Protein AF-A0A2D4NCX3-F1 (afdb_monomer)

Organism: NCBI:txid129469

Sequence (202 aa):
GVVKNLLPEDQTHRTQVIHQTLNPVWDETFILEFEDVKNAEFQLDMWDFDAVEPVRHKLGELSDLRGLKRIIKDARKNKGQDDFLGNVVVPLQDLHCREDRWYRMEPRTDTYPNRGHCHLQFFLVHKKRATSASKMQASYKVHRQLLQHIVSYEILQYQAGSTSWDGELSKHAGTILYLHATQKDISEFHQDLAHWLAYSKL

Nearest PDB structures (foldseek):
  6nyt-assembly1_A  TM=8.345E-01  e=2.144E-03  Rattus norvegicus
  6nyc-assembly1_A  TM=8.666E-01  e=1.714E-02  Rattus norvegicus

InterPro domains:
  IPR000008 C2 domain [PF00168] (9-53)
  IPR000008 C2 domain [PF00168] (73-104)
  IPR000008 C2 domain [PS50004] (1-85)
  IPR035892 C2 domain superfamily [G3DSA:2.60.40.150] (2-124)
  IPR035892 C2 domain superfamily [SSF49562] (9-112)
  IPR052095 UNC-13 domain-containing protein [PTHR45999] (4-202)

pLDDT: mean 75.41, std 17.42, range [27.94, 96.06]

Foldseek 3Di:
DDDDDDDDPVQDDDFDDDPDDPDDDGPDDDDGDDDDLQPDKDKDWDWAFPPPDPCVVVVVPDPDPVVVVVVVVVCVVPDGDTHTLFMDIGRSNVDDQKDWDKDFGQDPDPPDGHSDIDTDIDHDADPPPCDVVVVPDQLLVVLLVLVLVQVVVVVVVVVVDDDDDPLDGDPVSVVVSVSSCSRNVPDPVSVVVSSCVSVVVD

Radius of gyration: 27.29 Å; Cα contacts (8 Å, |Δi|>4): 168; chains: 1; bounding box: 62×32×78 Å

Secondary structure (DSSP, 8-state):
----SSS-GGG---PPPPPS-SS-----------S-TTT-EEEEEEEE------GGGTTTS---HHHHHHHHHHHHH--S--EEEEEEEEEGGG--SEEEEEEEPBPSSTT-S---EEEEEEE---TT---HHHHHS-HHHHHHHHHHHHHHHHHHHHTTT-SS--SPPPHHHHHHHHHHHHHTT--HHHHHHHHHHHHTT-

Mean predicted aligned error: 15.11 Å

Structure (mmCIF, N/CA/C/O backbone):
data_AF-A0A2D4NCX3-F1
#
_entry.id   AF-A0A2D4NCX3-F1
#
loop_
_atom_site.group_PDB
_atom_site.id
_atom_site.type_symbol
_atom_site.label_atom_id
_atom_site.label_alt_id
_atom_site.label_comp_id
_atom_site.label_asym_id
_atom_site.label_entity_id
_atom_site.label_seq_id
_atom_site.pdbx_PDB_ins_code
_atom_site.Cartn_x
_atom_site.Cartn_y
_atom_site.Cartn_z
_atom_site.occupancy
_atom_site.B_iso_or_equiv
_atom_site.auth_seq_id
_atom_site.auth_comp_id
_atom_site.auth_asym_id
_atom_site.auth_atom_id
_atom_site.pdbx_PDB_model_num
ATOM 1 N N . GLY A 1 1 ? 19.051 -4.003 -17.780 1.00 27.94 1 GLY A N 1
ATOM 2 C CA . GLY A 1 1 ? 20.383 -4.015 -17.158 1.00 27.94 1 GLY A CA 1
ATOM 3 C C . GLY A 1 1 ? 20.384 -2.970 -16.070 1.00 27.94 1 GLY A C 1
ATOM 4 O O . GLY A 1 1 ? 19.951 -1.858 -16.327 1.00 27.94 1 GLY A O 1
ATOM 5 N N . VAL A 1 2 ? 20.782 -3.331 -14.850 1.00 29.56 2 VAL A N 1
ATOM 6 C CA . VAL A 1 2 ? 20.591 -2.491 -13.656 1.00 29.56 2 VAL A CA 1
ATOM 7 C C . VAL A 1 2 ? 21.522 -1.278 -13.686 1.00 29.56 2 VAL A C 1
ATOM 9 O O . VAL A 1 2 ? 22.746 -1.422 -13.733 1.00 29.56 2 VAL A O 1
ATOM 12 N N . VAL A 1 3 ? 20.943 -0.077 -13.623 1.00 31.69 3 VAL A N 1
ATOM 13 C CA . VAL A 1 3 ? 21.686 1.136 -13.280 1.00 31.69 3 VAL A CA 1
ATOM 14 C C . VAL A 1 3 ? 21.960 1.087 -11.783 1.00 31.69 3 VAL A C 1
ATOM 16 O O . VAL A 1 3 ? 21.110 1.406 -10.960 1.00 31.69 3 VAL A O 1
ATOM 19 N N . LYS A 1 4 ? 23.182 0.668 -11.445 1.00 40.44 4 LYS A N 1
ATOM 20 C CA . LYS A 1 4 ? 23.809 0.947 -10.154 1.00 40.44 4 LYS A CA 1
ATOM 21 C C . LYS A 1 4 ? 23.886 2.459 -10.004 1.00 40.44 4 LYS A C 1
ATOM 23 O O . LYS A 1 4 ? 24.646 3.077 -10.741 1.00 40.44 4 LYS A O 1
ATOM 28 N N . ASN A 1 5 ? 23.061 3.026 -9.130 1.00 35.84 5 ASN A N 1
ATOM 29 C CA . ASN A 1 5 ? 23.361 4.174 -8.272 1.00 35.84 5 ASN A CA 1
ATOM 30 C C . ASN A 1 5 ? 22.084 4.550 -7.511 1.00 35.84 5 ASN A C 1
ATOM 32 O O . ASN A 1 5 ? 21.269 5.288 -8.053 1.00 35.84 5 ASN A O 1
ATOM 36 N N . LEU A 1 6 ? 21.932 4.008 -6.292 1.00 36.62 6 LEU A N 1
ATOM 37 C CA . LEU A 1 6 ? 21.491 4.708 -5.063 1.00 36.62 6 LEU A CA 1
ATOM 38 C C . LEU A 1 6 ? 21.036 3.767 -3.932 1.00 36.62 6 LEU A C 1
ATOM 40 O O . LEU A 1 6 ? 20.831 4.241 -2.822 1.00 36.62 6 LEU A O 1
ATOM 44 N N . LEU A 1 7 ? 20.967 2.450 -4.143 1.00 41.03 7 LEU A N 1
ATOM 45 C CA . LEU A 1 7 ? 20.627 1.496 -3.080 1.00 41.03 7 LEU A CA 1
ATOM 46 C C . LEU A 1 7 ? 21.699 0.394 -2.984 1.00 41.03 7 LEU A C 1
ATOM 48 O O . LEU A 1 7 ? 22.204 -0.043 -4.025 1.00 41.03 7 LEU A O 1
ATOM 52 N N . PRO A 1 8 ? 22.106 -0.036 -1.771 1.00 42.19 8 PRO A N 1
ATOM 53 C CA . PRO A 1 8 ? 22.984 -1.191 -1.593 1.00 42.19 8 PRO A CA 1
ATOM 54 C C . PRO A 1 8 ? 22.437 -2.407 -2.356 1.00 42.19 8 PRO A C 1
ATOM 56 O O . PRO A 1 8 ? 21.232 -2.647 -2.363 1.00 42.19 8 PRO A O 1
ATOM 59 N N . GLU A 1 9 ? 23.318 -3.193 -2.980 1.00 46.06 9 GLU A N 1
ATOM 60 C CA . GLU A 1 9 ? 22.965 -4.358 -3.820 1.00 46.06 9 GLU A CA 1
ATOM 61 C C . GLU A 1 9 ? 22.134 -5.418 -3.053 1.00 46.06 9 GLU A C 1
ATOM 63 O O . GLU A 1 9 ? 21.423 -6.203 -3.668 1.00 46.06 9 GLU A O 1
ATOM 68 N N . ASP A 1 10 ? 22.150 -5.367 -1.7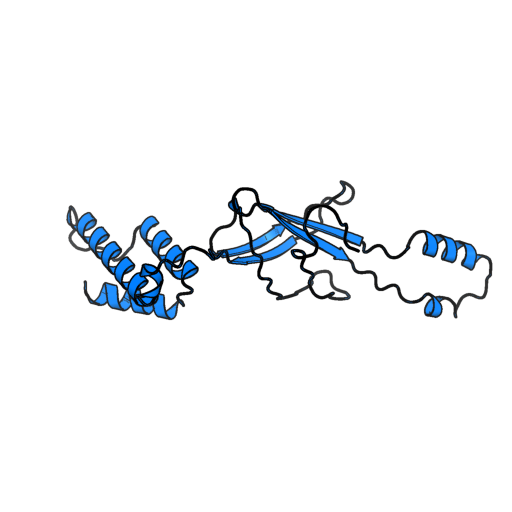15 1.00 52.75 10 ASP A N 1
ATOM 69 C CA . ASP A 1 10 ? 21.408 -6.227 -0.778 1.00 52.75 10 ASP A CA 1
ATOM 70 C C . ASP A 1 10 ? 19.919 -5.841 -0.588 1.00 52.75 10 ASP A C 1
ATOM 72 O O . ASP A 1 10 ? 19.177 -6.540 0.092 1.00 52.75 10 ASP A O 1
ATOM 76 N N . GLN A 1 11 ? 19.455 -4.725 -1.169 1.00 59.25 11 GLN A N 1
ATOM 77 C CA . GLN A 1 11 ? 18.063 -4.243 -1.040 1.00 59.25 11 GLN A CA 1
ATOM 78 C C . GLN A 1 11 ? 17.308 -4.159 -2.375 1.00 59.25 11 GLN A C 1
ATOM 80 O O . GLN A 1 11 ? 16.183 -3.664 -2.429 1.00 59.25 11 GLN A O 1
ATOM 85 N N . THR A 1 12 ? 17.915 -4.620 -3.471 1.00 73.94 12 THR A N 1
ATOM 86 C CA . THR A 1 12 ? 17.272 -4.608 -4.791 1.00 73.94 12 THR A CA 1
ATOM 87 C C . THR A 1 12 ? 16.662 -5.970 -5.091 1.00 73.94 12 THR A C 1
ATOM 89 O O . THR A 1 12 ? 17.360 -6.980 -5.119 1.00 73.94 12 THR A O 1
ATOM 92 N N . HIS A 1 13 ? 15.365 -5.990 -5.383 1.00 80.06 13 HIS A N 1
ATOM 93 C CA . HIS A 1 13 ? 14.648 -7.189 -5.806 1.00 80.06 13 HIS A CA 1
ATOM 94 C C . HIS A 1 13 ? 14.259 -7.086 -7.280 1.00 80.06 13 HIS A C 1
ATOM 96 O O . HIS A 1 13 ? 14.061 -5.992 -7.808 1.00 80.06 13 HIS A O 1
ATOM 102 N N . ARG A 1 14 ? 14.163 -8.233 -7.957 1.00 84.06 14 ARG A N 1
ATOM 103 C CA . ARG A 1 14 ? 13.771 -8.314 -9.365 1.00 84.06 14 ARG A CA 1
ATOM 104 C C . ARG A 1 14 ? 12.695 -9.377 -9.526 1.00 84.06 14 ARG A C 1
ATOM 106 O O . ARG A 1 14 ? 12.870 -10.489 -9.035 1.00 84.06 14 ARG A O 1
ATOM 113 N N . THR A 1 15 ? 11.628 -9.026 -10.232 1.00 89.12 15 THR A N 1
ATOM 114 C CA . THR A 1 15 ? 10.577 -9.964 -10.626 1.00 89.12 15 THR A CA 1
ATOM 115 C C . THR A 1 15 ? 11.032 -10.890 -11.750 1.00 89.12 15 THR A C 1
ATOM 117 O O . THR A 1 15 ? 12.062 -10.673 -12.403 1.00 89.12 15 THR A O 1
ATOM 120 N N . GLN A 1 16 ? 10.243 -11.926 -12.015 1.00 88.31 16 GLN A N 1
ATOM 121 C CA . GLN A 1 16 ? 10.412 -12.753 -13.200 1.00 88.31 16 GLN A CA 1
ATOM 122 C C . GLN A 1 16 ? 10.181 -11.948 -14.486 1.00 88.31 16 GLN A C 1
ATOM 124 O O . GLN A 1 16 ? 9.425 -10.973 -14.541 1.00 88.31 16 GLN A O 1
ATOM 129 N N . VAL A 1 17 ? 10.846 -12.378 -15.558 1.00 88.75 17 VAL A N 1
ATOM 130 C CA . VAL A 1 17 ? 10.626 -11.827 -16.897 1.00 88.75 17 VAL A CA 1
ATOM 131 C C . VAL A 1 17 ? 9.400 -12.504 -17.496 1.00 88.75 17 VAL A C 1
ATOM 133 O O . VAL A 1 17 ? 9.380 -13.721 -17.662 1.00 88.75 17 VAL A O 1
ATOM 136 N N . ILE A 1 18 ? 8.389 -11.709 -17.837 1.00 87.19 18 ILE A N 1
ATOM 137 C CA . ILE A 1 18 ? 7.205 -12.177 -18.556 1.00 87.19 18 ILE A CA 1
ATOM 138 C C . ILE A 1 18 ? 7.356 -11.756 -20.012 1.00 87.19 18 ILE A C 1
ATOM 140 O O . ILE A 1 18 ? 7.466 -10.573 -20.324 1.00 87.19 18 ILE A O 1
ATOM 144 N N . HIS A 1 19 ? 7.388 -12.738 -20.906 1.00 86.81 19 HIS A N 1
ATOM 145 C CA . HIS A 1 19 ? 7.628 -12.502 -22.323 1.00 86.81 19 HIS A CA 1
ATOM 146 C C . HIS A 1 19 ? 6.336 -12.160 -23.076 1.00 86.81 19 HIS A C 1
ATOM 148 O O . HIS A 1 19 ? 5.266 -12.681 -22.768 1.00 86.81 19 HIS A O 1
ATOM 154 N N . GLN A 1 20 ? 6.470 -11.340 -24.123 1.00 84.56 20 GLN A N 1
ATOM 155 C CA . GLN A 1 20 ? 5.451 -11.135 -25.163 1.00 84.56 20 GLN A CA 1
ATOM 156 C C . GLN A 1 20 ? 4.087 -10.621 -24.659 1.00 84.56 20 GLN A C 1
ATOM 158 O O . GLN A 1 20 ? 3.040 -11.030 -25.157 1.00 84.56 20 GLN A O 1
ATOM 163 N N . THR A 1 21 ? 4.075 -9.691 -23.701 1.00 88.12 21 THR A N 1
ATOM 164 C CA . THR A 1 21 ? 2.838 -9.040 -23.242 1.00 88.12 21 THR A CA 1
ATOM 165 C C . THR A 1 21 ? 3.062 -7.579 -22.865 1.00 88.12 21 THR A C 1
ATOM 167 O O . THR A 1 21 ? 4.108 -7.219 -22.338 1.00 88.12 21 THR A O 1
ATOM 170 N N . LEU A 1 22 ? 2.049 -6.743 -23.108 1.00 88.19 22 LEU A N 1
ATOM 171 C CA . LEU A 1 22 ? 1.980 -5.360 -22.616 1.00 88.19 22 LEU A CA 1
ATOM 172 C C . LEU A 1 22 ? 1.241 -5.248 -21.273 1.00 88.19 22 LEU A C 1
ATOM 174 O O . LEU A 1 22 ? 1.237 -4.183 -20.667 1.00 88.19 22 LEU A O 1
ATOM 178 N N . ASN A 1 23 ? 0.614 -6.337 -20.815 1.00 91.12 23 ASN A N 1
ATOM 179 C CA . ASN A 1 23 ? -0.107 -6.413 -19.543 1.00 91.12 23 ASN A CA 1
ATOM 180 C C . ASN A 1 23 ? 0.439 -7.593 -18.717 1.00 91.12 23 ASN A C 1
ATOM 182 O O . ASN A 1 23 ? -0.251 -8.604 -18.563 1.00 91.12 23 ASN A O 1
ATOM 186 N N . PRO A 1 24 ? 1.709 -7.535 -18.281 1.00 92.69 24 PRO A N 1
ATOM 187 C CA . PRO A 1 24 ? 2.295 -8.568 -17.434 1.00 92.69 24 PRO A CA 1
ATOM 188 C C . PRO A 1 24 ? 1.581 -8.655 -16.076 1.00 92.69 24 PRO A C 1
ATOM 190 O O . PRO A 1 24 ? 1.237 -7.637 -15.478 1.00 92.69 24 PRO A O 1
ATOM 193 N N . VAL A 1 25 ? 1.387 -9.883 -15.587 1.00 94.38 25 VAL A N 1
ATOM 194 C CA . VAL A 1 25 ? 0.859 -10.185 -14.247 1.00 94.38 25 VAL A CA 1
ATOM 195 C C . VAL A 1 25 ? 1.894 -11.041 -13.530 1.00 94.38 25 VAL A C 1
ATOM 197 O O . VAL A 1 25 ? 2.131 -12.177 -13.934 1.00 94.38 25 VAL A O 1
ATOM 200 N N . TRP A 1 26 ? 2.544 -10.472 -12.515 1.00 93.56 26 TRP A N 1
ATOM 201 C CA . TRP A 1 26 ? 3.616 -11.146 -11.776 1.00 93.56 26 TRP A CA 1
ATOM 202 C C . TRP A 1 26 ? 3.114 -11.920 -10.559 1.00 93.56 26 TRP A C 1
ATOM 204 O O . TRP A 1 26 ? 3.578 -13.030 -10.326 1.00 93.56 26 TRP A O 1
ATOM 214 N N . ASP A 1 27 ? 2.197 -11.335 -9.782 1.00 93.12 27 ASP A N 1
ATOM 215 C CA . ASP A 1 27 ? 1.717 -11.878 -8.501 1.00 93.12 27 ASP A CA 1
ATOM 216 C C . ASP A 1 27 ? 2.855 -12.302 -7.545 1.00 93.12 27 ASP A C 1
ATOM 218 O O . ASP A 1 27 ? 2.767 -13.284 -6.807 1.00 93.12 27 ASP A O 1
ATOM 222 N N . GLU A 1 28 ? 3.949 -11.533 -7.546 1.00 91.12 28 GLU A N 1
ATOM 223 C CA . GLU A 1 28 ? 5.122 -11.755 -6.698 1.00 91.12 28 GLU A CA 1
ATOM 224 C C . GLU A 1 28 ? 5.094 -10.852 -5.459 1.00 91.12 28 GLU A C 1
ATOM 226 O O . GLU A 1 28 ? 4.753 -9.672 -5.532 1.00 91.12 28 GLU A O 1
ATOM 231 N N . THR A 1 29 ? 5.487 -11.402 -4.307 1.00 88.69 29 THR A N 1
ATOM 232 C CA . THR A 1 29 ? 5.560 -10.667 -3.036 1.00 88.69 29 THR A CA 1
ATOM 233 C C . THR A 1 29 ? 7.002 -10.566 -2.556 1.00 88.69 29 THR A C 1
ATOM 235 O O . THR A 1 29 ? 7.692 -11.577 -2.421 1.00 88.69 29 THR A O 1
ATOM 238 N N . PHE A 1 30 ? 7.428 -9.347 -2.223 1.00 85.88 30 PHE A N 1
ATOM 239 C CA . PHE A 1 30 ? 8.738 -9.064 -1.640 1.00 85.88 30 PHE A CA 1
ATOM 240 C C . PHE A 1 30 ? 8.588 -8.497 -0.231 1.00 85.88 30 PHE A C 1
ATOM 242 O O . PHE A 1 30 ? 7.672 -7.724 0.047 1.00 85.88 30 PHE A O 1
ATOM 249 N N . ILE A 1 31 ? 9.510 -8.869 0.656 1.00 85.44 31 ILE A N 1
ATOM 250 C CA . ILE A 1 31 ? 9.592 -8.320 2.010 1.00 85.44 31 ILE A CA 1
ATOM 251 C C . ILE A 1 31 ? 10.776 -7.363 2.042 1.00 85.44 31 ILE A C 1
ATOM 253 O O . ILE A 1 31 ? 11.919 -7.787 1.898 1.00 85.44 31 ILE A O 1
ATOM 257 N N . LEU A 1 32 ? 10.480 -6.081 2.239 1.00 84.50 32 LEU A N 1
ATOM 258 C CA . LEU A 1 32 ? 11.466 -5.009 2.319 1.00 84.50 32 LEU A CA 1
ATOM 259 C C . LEU A 1 32 ? 11.525 -4.478 3.751 1.00 84.50 32 LEU A C 1
ATOM 261 O O . LEU A 1 32 ? 10.489 -4.249 4.381 1.00 84.50 32 LEU A O 1
ATOM 265 N N . GLU A 1 33 ? 12.733 -4.273 4.268 1.00 83.88 33 GLU A N 1
ATOM 266 C CA . GLU A 1 33 ? 12.943 -3.709 5.600 1.00 83.88 33 GLU A CA 1
ATOM 267 C C . GLU A 1 33 ? 13.458 -2.273 5.504 1.00 83.88 33 GLU A C 1
ATOM 269 O O . GLU A 1 33 ? 14.470 -2.004 4.863 1.00 83.88 33 GLU A O 1
ATOM 274 N N . PHE A 1 34 ? 12.775 -1.359 6.194 1.00 81.88 34 PHE A N 1
ATOM 275 C CA . PHE A 1 34 ? 13.133 0.056 6.239 1.00 81.88 34 PHE A CA 1
ATOM 276 C C . PHE A 1 34 ? 13.330 0.510 7.686 1.00 81.88 34 PHE A C 1
ATOM 278 O O . PHE A 1 34 ? 12.515 0.207 8.563 1.00 81.88 34 PHE A O 1
ATOM 285 N N . GLU A 1 35 ? 14.406 1.257 7.939 1.00 82.75 35 GLU A N 1
ATOM 286 C CA . GLU A 1 35 ? 14.676 1.840 9.259 1.00 82.75 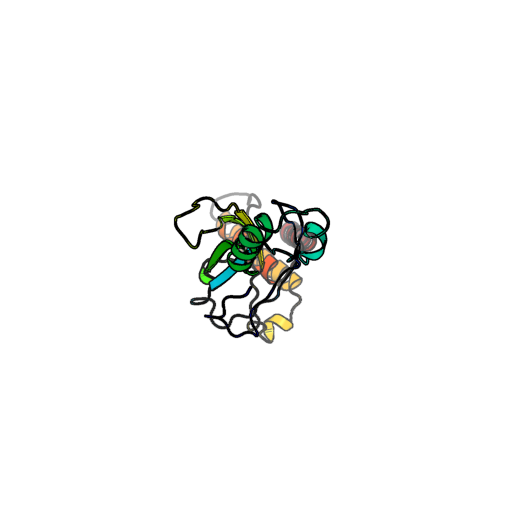35 GLU A CA 1
ATOM 287 C C . GLU A 1 35 ? 13.993 3.199 9.444 1.00 82.75 35 GLU A C 1
ATOM 289 O O . GLU A 1 35 ? 13.440 3.468 10.514 1.00 82.75 35 GLU A O 1
ATOM 294 N N . ASP A 1 36 ? 13.987 4.030 8.398 1.00 83.00 36 ASP A N 1
ATOM 295 C CA . ASP A 1 36 ? 13.446 5.388 8.422 1.00 83.00 36 ASP A CA 1
ATOM 296 C C . ASP A 1 36 ? 12.331 5.575 7.390 1.00 83.00 36 ASP A C 1
ATOM 298 O O . ASP A 1 36 ? 12.558 5.984 6.257 1.00 83.00 36 ASP A O 1
ATOM 302 N N . VAL A 1 37 ? 11.095 5.308 7.810 1.00 83.69 37 VAL A N 1
ATOM 303 C CA . VAL A 1 37 ? 9.894 5.453 6.969 1.00 83.69 37 VAL A CA 1
ATOM 304 C C . VAL A 1 37 ? 9.649 6.906 6.539 1.00 83.69 37 VAL A C 1
ATOM 306 O O . VAL A 1 37 ? 8.987 7.131 5.533 1.00 83.69 37 VAL A O 1
ATOM 309 N N . LYS A 1 38 ? 10.164 7.903 7.276 1.00 84.06 38 LYS A N 1
ATOM 310 C CA . LYS A 1 38 ? 9.888 9.315 6.968 1.00 84.06 38 LYS A CA 1
ATOM 311 C C . LYS A 1 38 ? 10.646 9.796 5.740 1.00 84.06 38 LYS A C 1
ATOM 313 O O . LYS A 1 38 ? 10.112 10.583 4.975 1.00 84.06 38 LYS A O 1
ATOM 318 N N . ASN A 1 39 ? 11.881 9.333 5.577 1.00 80.44 39 ASN A N 1
ATOM 319 C CA . ASN A 1 39 ? 12.766 9.783 4.505 1.00 80.44 39 ASN A CA 1
ATOM 320 C C . ASN A 1 39 ? 12.989 8.714 3.424 1.00 80.44 39 ASN A C 1
ATOM 322 O O . ASN A 1 39 ? 13.696 8.972 2.455 1.00 80.44 39 ASN A O 1
ATOM 326 N N . ALA A 1 40 ? 12.439 7.511 3.598 1.00 83.94 40 ALA A N 1
ATOM 327 C CA . ALA A 1 40 ? 12.586 6.428 2.637 1.00 83.94 40 ALA A CA 1
ATOM 328 C C . ALA A 1 40 ? 11.513 6.469 1.545 1.00 83.94 40 ALA A C 1
ATOM 330 O O . ALA A 1 40 ? 10.350 6.810 1.777 1.00 83.94 40 ALA A O 1
ATOM 331 N N . GLU A 1 41 ? 11.915 6.021 0.362 1.00 84.44 41 GLU A N 1
ATOM 332 C CA . GLU A 1 41 ? 11.073 5.894 -0.819 1.00 84.44 41 GLU A CA 1
ATOM 333 C C . GLU A 1 41 ? 11.165 4.461 -1.348 1.00 84.44 41 GLU A C 1
ATOM 335 O O . GLU A 1 41 ? 12.234 3.848 -1.365 1.00 84.44 41 GLU A O 1
ATOM 340 N N . PHE A 1 42 ? 10.031 3.919 -1.781 1.00 86.69 42 PHE A N 1
ATOM 341 C CA . PHE A 1 42 ? 9.988 2.715 -2.594 1.00 86.69 42 PHE A CA 1
ATOM 342 C C . PHE A 1 42 ? 10.125 3.111 -4.062 1.00 86.69 42 PHE A C 1
ATOM 344 O O . PHE A 1 42 ? 9.332 3.910 -4.559 1.00 86.69 42 PHE A O 1
ATOM 351 N N . GLN A 1 43 ? 11.094 2.522 -4.758 1.00 86.44 43 GLN A N 1
ATOM 352 C CA . GLN A 1 43 ? 11.300 2.734 -6.185 1.00 86.44 43 GLN A CA 1
ATOM 353 C C . GLN A 1 43 ? 11.147 1.416 -6.943 1.00 86.44 43 GLN A C 1
ATOM 355 O O . GLN A 1 43 ? 11.806 0.423 -6.632 1.00 86.44 43 GLN A O 1
ATOM 360 N N . LEU A 1 44 ? 10.304 1.433 -7.972 1.00 88.25 44 LEU A N 1
ATOM 361 C CA . LEU A 1 44 ? 10.158 0.364 -8.950 1.00 88.25 44 LEU A CA 1
ATOM 362 C C . LEU A 1 44 ? 10.585 0.887 -10.313 1.00 88.25 44 LEU A C 1
ATOM 364 O O . LEU A 1 44 ? 10.024 1.866 -10.794 1.00 88.25 44 LEU A O 1
ATOM 368 N N . ASP A 1 45 ? 11.524 0.193 -10.949 1.00 85.56 45 ASP A N 1
ATOM 369 C CA . ASP A 1 45 ? 11.941 0.462 -12.322 1.00 85.56 45 ASP A CA 1
ATOM 370 C C . ASP A 1 45 ? 11.479 -0.681 -13.234 1.00 85.56 45 ASP A C 1
ATOM 372 O O . ASP A 1 45 ? 11.771 -1.852 -12.979 1.00 85.56 45 ASP A O 1
ATOM 376 N N . MET A 1 46 ? 10.790 -0.341 -14.321 1.00 85.31 46 MET A N 1
ATOM 377 C CA . MET A 1 46 ? 10.295 -1.293 -15.309 1.00 85.31 46 MET A CA 1
ATOM 378 C C . MET A 1 46 ? 11.182 -1.291 -16.555 1.00 85.31 46 MET A C 1
ATOM 380 O O . MET A 1 46 ? 11.503 -0.239 -17.113 1.00 85.31 46 MET A O 1
ATOM 384 N N . TRP A 1 47 ? 11.554 -2.488 -17.002 1.00 84.75 47 TRP A N 1
ATOM 385 C CA . TRP A 1 47 ? 12.475 -2.706 -18.113 1.00 84.75 47 TRP A CA 1
ATOM 386 C C . TRP A 1 47 ? 11.901 -3.742 -19.077 1.00 84.75 47 TRP A C 1
ATOM 388 O O . TRP A 1 47 ? 11.421 -4.786 -18.632 1.00 84.75 47 TRP A O 1
ATOM 398 N N . ASP A 1 48 ? 11.989 -3.468 -20.375 1.00 82.38 48 ASP A N 1
ATOM 399 C CA . ASP A 1 48 ? 11.750 -4.447 -21.428 1.00 82.38 48 ASP A CA 1
ATOM 400 C C . ASP A 1 48 ? 13.025 -5.260 -21.645 1.00 82.38 48 ASP A C 1
ATOM 402 O O . ASP A 1 48 ? 14.089 -4.727 -21.978 1.00 82.38 48 ASP A O 1
ATOM 406 N N . PHE A 1 49 ? 12.937 -6.557 -21.369 1.00 81.00 49 PHE A N 1
ATOM 407 C CA . PHE A 1 49 ? 14.082 -7.444 -21.464 1.00 81.00 49 PHE A CA 1
ATOM 408 C C . PHE A 1 49 ? 14.197 -8.000 -22.882 1.00 81.00 49 PHE A C 1
ATOM 410 O O . PHE A 1 49 ? 13.560 -8.997 -23.232 1.00 81.00 49 PHE A O 1
ATOM 417 N N . ASP A 1 50 ? 15.093 -7.404 -23.663 1.00 72.50 50 ASP A N 1
ATOM 418 C CA . ASP A 1 50 ? 15.491 -7.933 -24.959 1.00 72.50 50 ASP A CA 1
ATOM 419 C C . ASP A 1 50 ? 16.375 -9.170 -24.770 1.00 72.50 50 ASP A C 1
ATOM 421 O O . ASP A 1 50 ? 17.594 -9.092 -24.574 1.00 72.50 50 ASP A O 1
ATOM 425 N N . ALA A 1 51 ? 15.769 -10.354 -24.870 1.00 59.59 51 ALA A N 1
ATOM 426 C CA . ALA A 1 51 ? 16.536 -11.572 -25.071 1.00 59.59 51 ALA A CA 1
ATOM 427 C C . ALA A 1 51 ? 17.287 -11.429 -26.401 1.00 59.59 51 ALA A C 1
ATOM 429 O O . ALA A 1 51 ? 16.693 -11.472 -27.477 1.00 59.59 51 ALA A O 1
ATOM 430 N N . VAL A 1 52 ? 18.603 -11.216 -26.333 1.00 56.44 52 VAL A N 1
ATOM 431 C CA . VAL A 1 52 ? 19.446 -11.144 -27.525 1.00 56.44 52 VAL A CA 1
ATOM 432 C C . VAL A 1 52 ? 19.427 -12.518 -28.192 1.00 56.44 52 VAL A C 1
ATOM 434 O O . VAL A 1 52 ? 20.215 -13.400 -27.853 1.00 56.44 52 VAL A O 1
ATOM 437 N N . GLU A 1 53 ? 18.515 -12.708 -29.141 1.00 48.59 53 GLU A N 1
ATOM 438 C CA . GLU A 1 53 ? 18.534 -13.835 -30.064 1.00 48.59 53 GLU A CA 1
ATOM 439 C C . GLU A 1 53 ? 19.923 -13.865 -30.723 1.00 48.59 53 GLU A C 1
ATOM 441 O O . GLU A 1 53 ? 20.332 -12.879 -31.357 1.00 48.59 53 GLU A O 1
ATOM 446 N N . PRO A 1 54 ? 20.711 -14.947 -30.569 1.00 47.59 54 PRO A N 1
ATOM 447 C CA . PRO A 1 54 ? 22.007 -15.023 -31.210 1.00 47.59 54 PRO A CA 1
ATOM 448 C C . PRO A 1 54 ? 21.790 -14.894 -32.717 1.00 47.59 54 PRO A C 1
ATOM 450 O O . PRO A 1 54 ? 21.084 -15.690 -33.330 1.00 47.59 54 PRO A O 1
ATOM 453 N N . VAL A 1 55 ? 22.455 -13.899 -33.312 1.00 48.97 55 VAL A N 1
ATOM 454 C CA . VAL A 1 55 ? 22.436 -13.453 -34.726 1.00 48.97 55 VAL A CA 1
ATOM 455 C C . VAL A 1 55 ? 22.589 -14.585 -35.772 1.00 48.97 55 VAL A C 1
ATOM 457 O O . VAL A 1 55 ? 22.489 -14.361 -36.975 1.00 48.97 55 VAL A O 1
ATOM 460 N N . ARG A 1 56 ? 22.783 -15.831 -35.336 1.00 46.06 56 ARG A N 1
ATOM 461 C CA . ARG A 1 56 ? 22.870 -17.044 -36.149 1.00 46.06 56 ARG A CA 1
ATOM 462 C C . ARG A 1 56 ? 21.589 -17.339 -36.937 1.00 46.06 56 ARG A C 1
ATOM 464 O O . ARG A 1 56 ? 21.714 -17.783 -38.072 1.00 46.06 56 ARG A O 1
ATOM 471 N N . HIS A 1 57 ? 20.396 -17.024 -36.421 1.00 48.50 57 HIS A N 1
ATOM 472 C CA . HIS A 1 57 ? 19.144 -17.287 -37.155 1.00 48.50 57 HIS A CA 1
ATOM 473 C C . HIS A 1 57 ? 18.875 -16.322 -38.323 1.00 48.50 57 HIS A C 1
ATOM 475 O O . HIS A 1 57 ? 18.189 -16.700 -39.264 1.00 48.50 57 HIS A O 1
ATOM 481 N N . LYS A 1 58 ? 19.467 -15.116 -38.332 1.00 47.41 58 LYS A N 1
ATOM 482 C CA . LYS A 1 58 ? 19.341 -14.156 -39.453 1.00 47.41 58 LYS A CA 1
ATOM 483 C C . LYS A 1 58 ? 20.457 -14.257 -40.499 1.00 47.41 58 LYS A C 1
ATOM 485 O O . LYS A 1 58 ? 20.360 -13.636 -41.553 1.00 47.41 58 LYS A O 1
ATOM 490 N N . LEU A 1 59 ? 21.524 -15.012 -40.225 1.00 48.44 59 LEU A N 1
ATOM 491 C CA . LEU A 1 59 ? 22.673 -15.128 -41.131 1.00 48.44 59 LEU A CA 1
ATOM 492 C C . LEU A 1 59 ? 22.483 -16.187 -42.232 1.00 48.44 59 LEU A C 1
ATOM 494 O O . LEU A 1 59 ? 23.253 -16.201 -43.187 1.00 48.44 59 LEU A O 1
ATOM 498 N N . GLY A 1 60 ? 21.474 -17.057 -42.111 1.00 49.31 60 GLY A N 1
ATOM 499 C CA . GLY A 1 60 ? 21.176 -18.103 -43.097 1.00 49.31 60 GLY A CA 1
ATOM 500 C C . GLY A 1 60 ? 20.497 -17.609 -44.380 1.00 49.31 60 GLY A C 1
ATOM 501 O O . GLY A 1 60 ? 20.491 -18.335 -45.367 1.00 49.31 60 GLY A O 1
ATOM 502 N N . GLU A 1 61 ? 19.958 -16.384 -44.394 1.00 53.94 61 GLU A N 1
ATOM 503 C CA . GLU A 1 61 ? 19.084 -15.896 -45.478 1.00 53.94 61 GLU A CA 1
ATOM 504 C C . GLU A 1 61 ? 19.688 -14.786 -46.356 1.00 53.94 61 GLU A C 1
ATOM 506 O O . GLU A 1 61 ? 19.029 -14.299 -47.272 1.00 53.94 61 GLU A O 1
ATOM 511 N N . LEU A 1 62 ? 20.933 -14.357 -46.122 1.00 49.25 62 LEU A N 1
ATOM 512 C CA . LEU A 1 62 ? 21.484 -13.179 -46.804 1.00 49.25 62 LEU A CA 1
ATOM 513 C C . LEU A 1 62 ? 22.775 -13.497 -47.560 1.00 49.25 62 LEU A C 1
ATOM 515 O O . LEU A 1 62 ? 23.861 -13.583 -46.995 1.00 49.25 62 LEU A O 1
ATOM 519 N N . SER A 1 63 ? 22.639 -13.608 -48.879 1.00 49.66 63 SER A N 1
ATOM 520 C CA . SER A 1 63 ? 23.703 -13.862 -49.856 1.00 49.66 63 SER A CA 1
ATOM 521 C C . SER A 1 63 ? 24.428 -12.592 -50.350 1.00 49.66 63 SER A C 1
ATOM 523 O O . SER A 1 63 ? 25.304 -12.696 -51.207 1.00 49.66 63 SER A O 1
ATOM 525 N N . ASP A 1 64 ? 24.132 -11.397 -49.810 1.00 52.31 64 ASP A N 1
ATOM 526 C CA . ASP A 1 64 ? 24.779 -10.133 -50.214 1.00 52.31 64 ASP A CA 1
ATOM 527 C C . ASP A 1 64 ? 25.644 -9.512 -49.097 1.00 52.31 64 ASP A C 1
ATOM 529 O O . ASP A 1 64 ? 25.173 -9.069 -48.043 1.00 52.31 64 ASP A O 1
ATOM 533 N N . LEU A 1 65 ? 26.944 -9.402 -49.379 1.00 53.31 65 LEU A N 1
ATOM 534 C CA . LEU A 1 65 ? 27.975 -8.855 -48.495 1.00 53.31 65 LEU A CA 1
ATOM 535 C C . LEU A 1 65 ? 27.799 -7.352 -48.198 1.00 53.31 65 LEU A C 1
ATOM 537 O O . LEU A 1 65 ? 28.402 -6.828 -47.255 1.00 53.31 65 LEU A O 1
ATOM 541 N N . ARG A 1 66 ? 26.950 -6.641 -48.956 1.00 53.22 66 ARG A N 1
ATOM 542 C CA . ARG A 1 66 ? 26.621 -5.225 -48.703 1.00 53.22 66 ARG A CA 1
ATOM 543 C C . ARG A 1 66 ? 25.575 -5.029 -47.600 1.00 53.22 66 ARG A C 1
ATOM 545 O O . ARG A 1 66 ? 25.636 -4.021 -46.895 1.00 53.22 66 ARG A O 1
ATOM 552 N N . GLY A 1 67 ? 24.684 -6.001 -47.385 1.00 50.69 67 GLY A N 1
ATOM 553 C CA . GLY A 1 67 ? 23.697 -5.979 -46.294 1.00 50.69 67 GLY A CA 1
ATOM 554 C C . GLY A 1 67 ? 24.330 -6.199 -44.917 1.00 50.69 67 GLY A C 1
ATOM 555 O O . GLY A 1 67 ? 23.927 -5.578 -43.931 1.00 50.69 67 GLY A 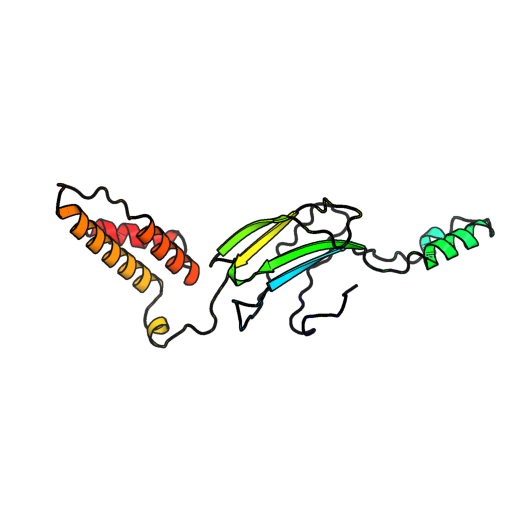O 1
ATOM 556 N N . LEU A 1 68 ? 25.406 -6.993 -44.864 1.00 51.31 68 LEU A N 1
ATOM 557 C CA . LEU A 1 68 ? 26.131 -7.317 -43.632 1.00 51.31 68 LEU A CA 1
ATOM 558 C C . LEU A 1 68 ? 26.736 -6.083 -42.953 1.00 51.31 68 LEU A C 1
ATOM 560 O O . LEU A 1 68 ? 26.699 -5.993 -41.733 1.00 51.31 68 LEU A O 1
ATOM 564 N N . LYS A 1 69 ? 27.231 -5.081 -43.697 1.00 48.00 69 LYS A N 1
ATOM 565 C CA . LYS A 1 69 ? 27.748 -3.839 -43.084 1.00 48.00 69 LYS A CA 1
ATOM 566 C C . LYS A 1 69 ? 26.655 -3.019 -42.397 1.00 48.00 69 LYS A C 1
ATOM 568 O O . LYS A 1 69 ? 26.944 -2.378 -41.389 1.00 48.00 69 LYS A O 1
ATOM 573 N N . ARG A 1 70 ? 25.419 -3.045 -42.910 1.00 52.22 70 ARG A N 1
ATOM 574 C CA . ARG A 1 70 ? 24.279 -2.354 -42.290 1.00 52.22 70 ARG A CA 1
ATOM 575 C C . ARG A 1 70 ? 23.795 -3.114 -41.058 1.00 52.22 70 ARG A C 1
ATOM 577 O O . ARG A 1 70 ? 23.680 -2.511 -40.005 1.00 52.22 70 ARG A O 1
ATOM 584 N N . ILE A 1 71 ? 23.693 -4.440 -41.146 1.00 52.84 71 ILE A N 1
ATOM 585 C CA . ILE A 1 71 ? 23.308 -5.313 -40.024 1.00 52.84 71 ILE A CA 1
ATOM 586 C C . ILE A 1 71 ? 24.358 -5.300 -38.908 1.00 52.84 71 ILE A C 1
ATOM 588 O O . ILE A 1 71 ? 23.999 -5.249 -37.743 1.00 52.84 71 ILE A O 1
ATOM 592 N N . ILE A 1 72 ? 25.656 -5.271 -39.225 1.00 49.38 72 ILE A N 1
ATOM 593 C CA . ILE A 1 72 ? 26.731 -5.142 -38.226 1.00 49.38 72 ILE A CA 1
ATOM 594 C C . ILE A 1 72 ? 26.733 -3.741 -37.599 1.00 49.38 72 ILE A C 1
ATOM 596 O O . ILE A 1 72 ? 27.081 -3.596 -36.429 1.00 49.38 72 ILE A O 1
ATOM 600 N N . LYS A 1 73 ? 26.342 -2.700 -38.344 1.00 48.62 73 LYS A N 1
ATOM 601 C CA . LYS A 1 73 ? 26.193 -1.340 -37.808 1.00 48.62 73 LYS A CA 1
ATOM 602 C C . LYS A 1 73 ? 24.958 -1.225 -36.907 1.00 48.62 73 LYS A C 1
ATOM 604 O O . LYS A 1 73 ? 25.075 -0.638 -35.837 1.00 48.62 73 LYS A O 1
ATOM 609 N N . ASP A 1 74 ? 23.847 -1.856 -37.277 1.00 45.75 74 ASP A N 1
ATOM 610 C CA . ASP A 1 74 ? 22.620 -1.920 -36.475 1.00 45.75 74 ASP A CA 1
ATOM 611 C C . ASP A 1 74 ? 22.809 -2.815 -35.233 1.00 45.75 74 ASP A C 1
ATOM 613 O O . ASP A 1 74 ? 22.452 -2.418 -34.129 1.00 45.75 74 ASP A O 1
ATOM 617 N N . ALA A 1 75 ? 23.519 -3.942 -35.352 1.00 42.44 75 ALA A N 1
ATOM 618 C CA . ALA A 1 75 ? 23.903 -4.809 -34.230 1.00 42.44 75 ALA A CA 1
ATOM 619 C C . ALA A 1 75 ? 24.952 -4.175 -33.294 1.00 42.44 75 ALA A C 1
ATOM 621 O O . ALA A 1 75 ? 25.067 -4.560 -32.134 1.00 42.44 75 ALA A O 1
ATOM 622 N N . ARG A 1 76 ? 25.737 -3.199 -33.777 1.00 44.62 76 ARG A N 1
ATOM 623 C CA . ARG A 1 76 ? 26.640 -2.393 -32.934 1.00 44.62 76 ARG A CA 1
ATOM 624 C C . ARG A 1 76 ? 25.928 -1.220 -32.260 1.00 44.62 76 ARG A C 1
ATOM 626 O O . ARG A 1 76 ? 26.426 -0.768 -31.233 1.00 44.62 76 ARG A O 1
ATOM 633 N N . LYS A 1 77 ? 24.807 -0.742 -32.817 1.00 47.56 77 LYS A N 1
ATOM 634 C CA . LYS A 1 77 ? 23.965 0.305 -32.217 1.00 47.56 77 LYS A C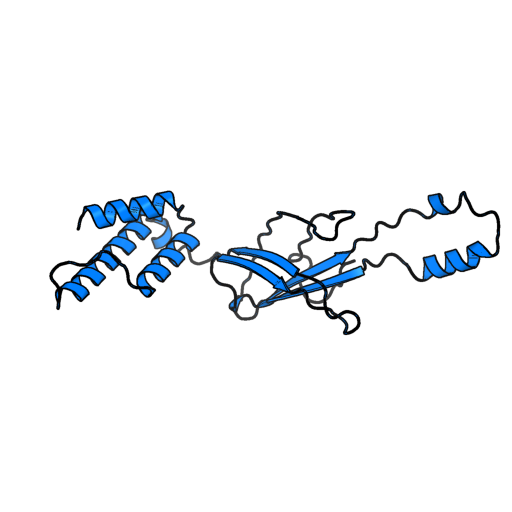A 1
ATOM 635 C C . LYS A 1 77 ? 22.994 -0.272 -31.173 1.00 47.56 77 LYS A C 1
ATOM 637 O O . LYS A 1 77 ? 22.743 0.393 -30.180 1.00 47.56 77 LYS A O 1
ATOM 642 N N . ASN A 1 78 ? 22.573 -1.528 -31.348 1.00 46.34 78 ASN A N 1
ATOM 643 C CA . ASN A 1 78 ? 21.682 -2.272 -30.450 1.00 46.34 78 ASN A CA 1
ATOM 644 C C . ASN A 1 78 ? 22.452 -3.312 -29.619 1.00 46.34 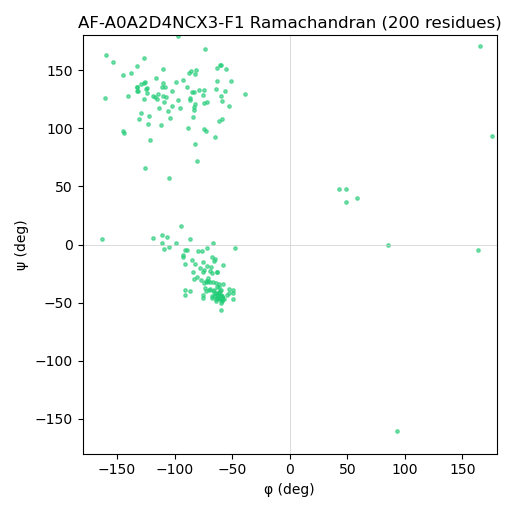78 ASN A C 1
ATOM 646 O O . ASN A 1 78 ? 22.190 -4.513 -29.693 1.00 46.34 78 ASN A O 1
ATOM 650 N N . LYS A 1 79 ? 23.457 -2.881 -28.850 1.00 43.69 79 LYS A N 1
ATOM 651 C CA . LYS A 1 79 ? 24.086 -3.767 -27.861 1.00 43.69 79 LYS A CA 1
ATOM 652 C C . LYS A 1 79 ? 23.248 -3.799 -26.579 1.00 43.69 79 LYS A C 1
ATOM 654 O O . LYS A 1 79 ? 23.548 -3.052 -25.659 1.00 43.69 79 LYS A O 1
ATOM 659 N N . GLY A 1 80 ? 22.257 -4.693 -26.546 1.00 51.09 80 GLY A N 1
ATOM 660 C CA . GLY A 1 80 ? 21.766 -5.393 -25.346 1.00 51.09 80 GLY A CA 1
ATOM 661 C C . GLY A 1 80 ? 21.603 -4.564 -24.072 1.00 51.09 80 GLY A C 1
ATOM 662 O O . GLY A 1 80 ? 22.091 -4.971 -23.018 1.00 51.09 80 GLY A O 1
ATOM 663 N N . GLN A 1 81 ? 20.972 -3.401 -24.173 1.00 57.50 81 GLN A N 1
ATOM 664 C CA . GLN A 1 81 ? 20.609 -2.604 -23.015 1.00 57.50 81 GLN A CA 1
ATOM 665 C C . GLN A 1 81 ? 19.089 -2.642 -22.938 1.00 57.50 81 GLN A C 1
ATOM 667 O O . GLN A 1 81 ? 18.458 -1.989 -23.753 1.00 57.50 81 GLN A O 1
ATOM 672 N N . ASP A 1 82 ? 18.544 -3.457 -22.023 1.00 69.25 82 ASP A N 1
ATOM 673 C CA . ASP A 1 82 ? 17.101 -3.538 -21.747 1.00 69.25 82 ASP A CA 1
ATOM 674 C C . ASP A 1 82 ? 16.472 -2.140 -21.814 1.00 69.25 82 ASP A C 1
ATOM 676 O O . ASP A 1 82 ? 16.992 -1.199 -21.194 1.00 69.25 82 ASP A O 1
ATOM 680 N N . ASP A 1 83 ? 15.382 -2.006 -22.564 1.00 78.62 83 ASP A N 1
ATOM 681 C CA . ASP A 1 83 ? 14.750 -0.714 -22.794 1.00 78.62 83 ASP A CA 1
ATOM 682 C C . ASP A 1 83 ? 13.985 -0.283 -21.538 1.00 78.62 83 ASP A C 1
ATOM 684 O O . ASP A 1 83 ? 13.179 -1.020 -20.974 1.00 78.62 83 ASP A O 1
ATOM 688 N N . PHE A 1 84 ? 14.234 0.936 -21.060 1.00 81.06 84 PHE A N 1
ATOM 689 C CA . PHE A 1 84 ? 13.539 1.457 -19.884 1.00 81.06 84 PHE A CA 1
ATOM 690 C C . PHE A 1 84 ? 12.097 1.852 -20.232 1.00 81.06 84 PHE A C 1
ATOM 692 O O . PHE A 1 84 ? 11.856 2.724 -21.080 1.00 81.06 84 PHE A O 1
ATOM 699 N N . LEU A 1 85 ? 11.135 1.245 -19.538 1.00 83.06 85 LEU A N 1
ATOM 700 C CA . LEU A 1 85 ? 9.710 1.463 -19.773 1.00 83.06 85 LEU A CA 1
ATOM 701 C C . LEU A 1 85 ? 9.149 2.588 -18.905 1.00 83.06 85 LEU A C 1
ATOM 703 O O . LEU A 1 85 ? 8.381 3.401 -19.414 1.00 83.06 85 LEU A O 1
ATOM 707 N N . GLY A 1 86 ? 9.572 2.689 -17.647 1.00 84.69 86 GLY A N 1
ATOM 708 C CA . GLY A 1 86 ? 9.110 3.710 -16.708 1.00 84.69 86 GLY A CA 1
ATOM 709 C C . GLY A 1 86 ? 9.474 3.367 -15.268 1.00 84.69 86 GLY A C 1
ATOM 710 O O . GLY A 1 86 ? 9.927 2.256 -14.993 1.00 84.69 86 GLY A O 1
ATOM 711 N N . ASN A 1 87 ? 9.276 4.310 -14.350 1.00 87.00 87 ASN A N 1
ATOM 712 C CA . ASN A 1 87 ? 9.434 4.077 -12.917 1.00 87.00 87 ASN A CA 1
ATOM 713 C C . ASN A 1 87 ? 8.196 4.488 -12.122 1.00 87.00 87 ASN A C 1
ATOM 715 O O . ASN A 1 87 ? 7.367 5.278 -12.568 1.00 87.00 87 ASN A O 1
ATOM 719 N N . VAL A 1 88 ? 8.098 3.954 -10.914 1.00 87.81 88 VAL A N 1
ATOM 720 C CA . VAL A 1 88 ? 7.158 4.386 -9.884 1.00 87.81 88 VAL A CA 1
ATOM 721 C C . VAL A 1 88 ? 7.973 4.674 -8.632 1.00 87.81 88 VAL A C 1
ATOM 723 O O . VAL A 1 88 ? 8.720 3.810 -8.177 1.00 87.81 88 VAL A O 1
ATOM 726 N N . VAL A 1 89 ? 7.831 5.879 -8.083 1.00 87.06 89 VAL A N 1
ATOM 727 C CA . VAL A 1 89 ? 8.442 6.275 -6.809 1.00 87.06 89 VAL A CA 1
ATOM 728 C C . VAL A 1 89 ? 7.326 6.582 -5.825 1.00 87.06 89 VAL A C 1
ATOM 730 O O . VAL A 1 89 ? 6.415 7.350 -6.131 1.00 87.06 89 VAL A O 1
ATOM 733 N N . VAL A 1 90 ? 7.373 5.953 -4.656 1.00 87.19 90 VAL A N 1
ATOM 734 C CA . VAL A 1 90 ? 6.369 6.114 -3.605 1.00 87.19 90 VAL A CA 1
ATOM 735 C C . VAL A 1 90 ? 7.070 6.437 -2.289 1.00 87.19 90 VAL A C 1
ATOM 737 O O . VAL A 1 90 ? 7.747 5.562 -1.742 1.00 87.19 90 VAL A O 1
ATOM 740 N N . PRO A 1 91 ? 6.903 7.651 -1.738 1.00 88.12 91 PRO A N 1
ATOM 741 C CA . PRO A 1 91 ? 7.372 7.963 -0.394 1.00 88.12 91 PRO A CA 1
ATOM 742 C C . PRO A 1 91 ? 6.696 7.048 0.627 1.00 88.12 91 PRO A C 1
ATOM 744 O O . PRO A 1 91 ? 5.468 6.945 0.667 1.00 88.12 91 PRO A O 1
ATOM 747 N N . LEU A 1 92 ? 7.478 6.376 1.477 1.00 85.12 92 LEU A N 1
ATOM 748 C CA . LEU A 1 92 ? 6.909 5.423 2.437 1.00 85.12 92 LEU A CA 1
ATOM 749 C C . LEU A 1 92 ? 6.051 6.108 3.504 1.00 85.12 92 LEU A C 1
ATOM 751 O O . LEU A 1 92 ? 5.146 5.485 4.054 1.00 85.12 92 LEU A O 1
ATOM 755 N N . GLN A 1 93 ? 6.304 7.388 3.778 1.00 87.50 93 GLN A N 1
ATOM 756 C CA . GLN A 1 93 ? 5.476 8.217 4.655 1.00 87.50 93 GLN A CA 1
ATOM 757 C C . GLN A 1 93 ? 4.043 8.426 4.141 1.00 87.50 93 GLN A C 1
ATOM 759 O O . GLN A 1 93 ? 3.151 8.681 4.948 1.00 87.50 93 GLN A O 1
ATOM 764 N N . ASP A 1 94 ? 3.822 8.296 2.829 1.00 87.31 94 ASP A N 1
ATOM 765 C CA . ASP A 1 94 ? 2.515 8.494 2.194 1.00 87.31 94 ASP A CA 1
ATOM 766 C C . ASP A 1 94 ? 1.713 7.179 2.122 1.00 87.31 94 ASP A C 1
ATOM 768 O O . ASP A 1 94 ? 0.557 7.161 1.686 1.00 87.31 94 ASP A O 1
ATOM 772 N N . LEU A 1 95 ? 2.325 6.060 2.528 1.00 85.50 95 LEU A N 1
ATOM 773 C CA . LEU A 1 95 ? 1.691 4.749 2.587 1.00 85.50 95 LEU A CA 1
ATOM 774 C C . LEU A 1 95 ? 1.029 4.516 3.949 1.00 85.50 95 LEU A C 1
ATOM 776 O O . LEU A 1 95 ? 1.620 4.736 5.008 1.00 85.50 95 LEU A O 1
ATOM 780 N N . HIS A 1 96 ? -0.192 3.982 3.920 1.00 80.38 96 HIS A N 1
ATOM 781 C CA . HIS A 1 96 ? -0.900 3.508 5.109 1.00 80.38 96 HIS A CA 1
ATOM 782 C C . HIS A 1 96 ? -0.733 1.989 5.284 1.00 80.38 96 HIS A C 1
ATOM 784 O O . HIS A 1 96 ? -0.066 1.322 4.496 1.00 80.38 96 HIS A O 1
ATOM 790 N N . CYS A 1 97 ? -1.330 1.420 6.341 1.00 73.44 97 CYS A N 1
ATOM 791 C CA . CYS A 1 97 ? -1.147 0.013 6.727 1.00 73.44 97 CYS A CA 1
ATOM 792 C C . CYS A 1 97 ? -1.331 -0.988 5.576 1.00 73.44 97 CYS A C 1
ATOM 794 O O . CYS A 1 97 ? -0.555 -1.936 5.469 1.00 73.44 97 CYS A O 1
ATOM 796 N N . ARG A 1 98 ? -2.344 -0.785 4.730 1.00 83.69 98 ARG A N 1
ATOM 797 C CA . ARG A 1 98 ? -2.589 -1.583 3.529 1.00 83.69 98 ARG A CA 1
ATOM 798 C C . ARG A 1 98 ? -3.036 -0.656 2.408 1.00 83.69 98 ARG A C 1
ATOM 800 O O . ARG A 1 98 ? -3.974 0.111 2.602 1.00 83.69 98 ARG A O 1
ATOM 807 N N . GLU A 1 99 ? -2.378 -0.750 1.264 1.00 87.56 99 GLU A N 1
ATOM 808 C CA . GLU A 1 99 ? -2.708 -0.004 0.048 1.00 87.56 99 GLU A CA 1
ATOM 809 C C . GLU A 1 99 ? -2.796 -0.996 -1.110 1.00 87.56 99 GLU A C 1
ATOM 811 O O . GLU A 1 99 ? -1.979 -1.912 -1.200 1.00 87.56 99 GLU A O 1
ATOM 816 N N . ASP A 1 100 ? -3.792 -0.828 -1.970 1.00 91.88 100 ASP A N 1
ATOM 817 C CA . ASP A 1 100 ? -4.033 -1.683 -3.131 1.00 91.88 100 ASP A CA 1
ATOM 818 C C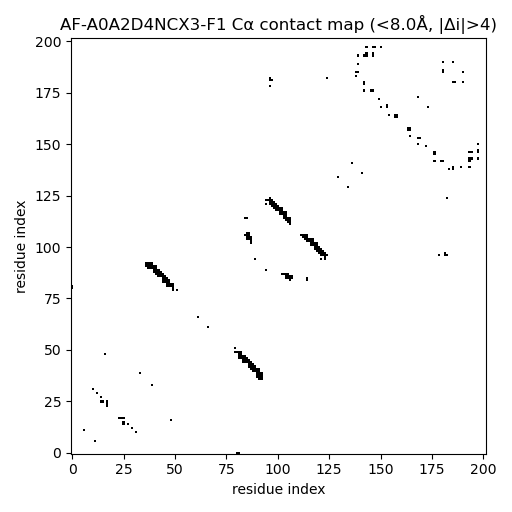 . ASP A 1 100 ? -4.582 -0.809 -4.262 1.00 91.88 100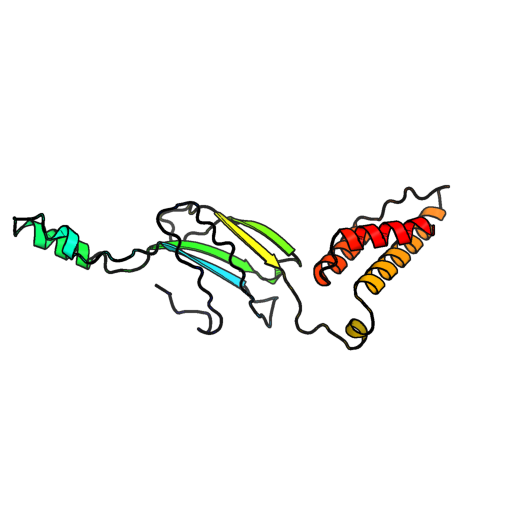 ASP A C 1
ATOM 820 O O . ASP A 1 100 ? -5.741 -0.384 -4.225 1.00 91.88 100 ASP A O 1
ATOM 824 N N . ARG A 1 101 ? -3.701 -0.383 -5.177 1.00 93.62 101 ARG A N 1
ATOM 825 C CA . ARG A 1 101 ? -4.046 0.621 -6.193 1.00 93.62 101 ARG A CA 1
ATOM 826 C C . ARG A 1 101 ? -3.122 0.602 -7.406 1.00 93.62 101 ARG A C 1
ATOM 828 O O . ARG A 1 101 ? -2.001 0.097 -7.383 1.00 93.62 101 ARG A O 1
ATOM 835 N N . TRP A 1 102 ? -3.600 1.234 -8.475 1.00 95.19 102 TRP A N 1
ATOM 836 C CA . TRP A 1 102 ? -2.827 1.506 -9.682 1.00 95.19 102 TRP A CA 1
ATOM 837 C C . TRP A 1 102 ? -1.973 2.766 -9.526 1.00 95.19 102 TRP A C 1
ATOM 839 O O . TRP A 1 102 ? -2.477 3.830 -9.167 1.00 95.19 102 TRP A O 1
ATOM 849 N N . TYR A 1 103 ? -0.694 2.656 -9.868 1.00 91.38 103 TYR A N 1
ATOM 850 C CA . TYR A 1 103 ? 0.270 3.748 -9.901 1.00 91.38 103 TYR A CA 1
ATOM 851 C C . TYR A 1 103 ? 0.610 4.094 -11.347 1.00 91.38 103 TYR A C 1
ATOM 853 O O . TYR A 1 103 ? 0.834 3.209 -12.175 1.00 91.38 103 TYR A O 1
ATOM 861 N N . ARG A 1 104 ? 0.650 5.388 -11.672 1.00 92.06 104 ARG A N 1
ATOM 862 C CA . ARG A 1 104 ? 1.080 5.848 -12.995 1.00 92.06 104 ARG A CA 1
ATOM 863 C C . ARG A 1 104 ? 2.594 5.720 -13.106 1.00 92.06 104 ARG A C 1
ATOM 865 O O . ARG A 1 104 ? 3.303 6.169 -12.213 1.00 92.06 104 ARG A O 1
ATOM 872 N N . MET A 1 105 ? 3.073 5.156 -14.209 1.00 87.56 105 MET A N 1
ATOM 873 C CA . MET A 1 105 ? 4.505 5.107 -14.483 1.00 87.56 105 MET A CA 1
ATOM 874 C C . MET A 1 105 ? 5.000 6.452 -15.007 1.00 87.56 105 MET A C 1
ATOM 876 O O . MET A 1 105 ? 4.405 7.039 -15.917 1.00 87.56 105 MET A O 1
ATOM 880 N N . GLU A 1 106 ? 6.103 6.925 -14.444 1.00 82.94 106 GLU A N 1
ATOM 881 C CA . GLU A 1 106 ? 6.783 8.138 -14.866 1.00 82.94 106 GLU A CA 1
ATOM 882 C C . GLU A 1 106 ? 7.878 7.815 -15.891 1.00 82.94 106 GLU A C 1
ATOM 884 O O . GLU A 1 106 ? 8.539 6.773 -15.819 1.00 82.94 106 GLU A O 1
ATOM 889 N N . PRO A 1 107 ? 8.055 8.664 -16.913 1.00 77.12 107 PRO A N 1
ATOM 890 C CA . PRO A 1 107 ? 9.159 8.523 -17.840 1.00 77.12 107 PRO A CA 1
ATOM 891 C C . PRO A 1 107 ? 10.439 9.120 -17.243 1.00 77.12 107 PRO A C 1
ATOM 893 O O . PRO A 1 107 ? 10.413 10.129 -16.546 1.00 77.12 107 PRO A O 1
ATOM 896 N N . ARG A 1 108 ? 11.595 8.569 -17.620 1.00 65.75 108 ARG A N 1
ATOM 897 C CA . ARG A 1 108 ? 12.900 9.170 -17.295 1.00 65.75 108 ARG A CA 1
ATOM 898 C C . ARG A 1 108 ? 13.307 10.286 -18.268 1.00 65.75 108 ARG A C 1
ATOM 900 O O . ARG A 1 108 ? 14.216 11.057 -17.977 1.00 65.75 108 ARG A O 1
ATOM 907 N N . THR A 1 109 ? 12.667 10.350 -19.438 1.00 64.06 109 THR A N 1
ATOM 908 C CA . THR A 1 109 ? 12.920 11.336 -20.501 1.00 64.06 109 THR A CA 1
ATOM 909 C C . THR A 1 109 ? 11.606 11.840 -21.101 1.00 64.06 109 THR A C 1
ATOM 911 O O . THR A 1 109 ? 10.661 11.068 -21.259 1.00 64.06 109 THR A O 1
ATOM 914 N N . ASP A 1 110 ? 11.562 13.101 -21.539 1.00 62.00 110 ASP A N 1
ATOM 915 C CA . ASP A 1 110 ? 10.354 13.757 -22.088 1.00 62.00 110 ASP A CA 1
ATOM 916 C C . ASP A 1 110 ? 9.851 13.183 -23.428 1.00 62.00 110 ASP A C 1
ATOM 918 O O . ASP A 1 110 ? 8.890 13.669 -24.019 1.00 62.00 110 ASP A O 1
ATOM 922 N N . THR A 1 111 ? 10.510 12.150 -23.951 1.00 60.62 111 THR A N 1
ATOM 923 C CA . THR A 1 111 ? 10.273 11.622 -25.299 1.00 60.62 111 THR A CA 1
ATOM 924 C C . THR A 1 111 ? 8.937 10.885 -25.421 1.00 60.62 111 THR A C 1
ATOM 926 O O . THR A 1 111 ? 8.331 10.901 -26.487 1.00 60.62 111 THR A O 1
ATOM 929 N N . TYR A 1 112 ? 8.470 10.254 -24.338 1.00 66.50 112 TYR A N 1
ATOM 930 C CA . TYR A 1 112 ? 7.219 9.490 -24.310 1.00 66.50 112 TYR A CA 1
ATOM 931 C C . TYR A 1 112 ? 6.535 9.665 -22.946 1.00 66.50 112 TYR A C 1
ATOM 933 O O . TYR A 1 112 ? 6.896 8.961 -21.999 1.00 66.50 112 TYR A O 1
ATOM 941 N N . PRO A 1 113 ? 5.577 10.604 -22.823 1.00 69.62 113 PRO A N 1
ATOM 942 C CA . PRO A 1 113 ? 5.024 11.008 -21.530 1.00 69.62 113 PRO A CA 1
ATOM 943 C C . PRO A 1 113 ? 4.044 9.997 -20.925 1.00 69.62 113 PRO A C 1
ATOM 945 O O . PRO A 1 113 ? 3.850 9.990 -19.714 1.00 69.62 113 PRO A O 1
ATOM 948 N N . ASN A 1 114 ? 3.415 9.145 -21.741 1.00 79.31 114 ASN A N 1
ATOM 949 C CA . ASN A 1 114 ? 2.501 8.116 -21.253 1.00 79.31 114 ASN A CA 1
ATOM 950 C C . ASN A 1 114 ? 3.181 6.744 -21.301 1.00 79.31 114 ASN A C 1
ATOM 952 O O . ASN A 1 114 ? 3.393 6.202 -22.384 1.00 79.31 114 ASN A O 1
ATOM 956 N N . ARG A 1 115 ? 3.519 6.203 -20.127 1.00 82.56 115 ARG A N 1
ATOM 957 C CA . ARG A 1 115 ? 4.171 4.894 -19.977 1.00 82.56 115 ARG A CA 1
ATOM 958 C C . ARG A 1 115 ? 3.239 3.793 -19.475 1.00 82.56 115 ARG A C 1
ATOM 960 O O . ARG A 1 115 ? 3.661 2.650 -19.409 1.00 82.56 115 ARG A O 1
ATOM 967 N N . GLY A 1 116 ? 1.975 4.110 -19.185 1.00 89.56 116 GLY A N 1
ATOM 968 C CA . GLY A 1 116 ? 1.004 3.170 -18.623 1.00 89.56 116 GLY A CA 1
ATOM 969 C C . GLY A 1 116 ? 0.944 3.202 -17.093 1.00 89.56 116 GLY A C 1
ATOM 970 O O . GLY A 1 116 ? 1.340 4.180 -16.454 1.00 89.56 116 GLY A O 1
ATOM 971 N N . HIS A 1 117 ? 0.406 2.130 -16.511 1.00 93.06 117 HIS A N 1
ATOM 972 C CA . HIS A 1 117 ? 0.180 2.003 -15.072 1.00 93.06 117 HIS A CA 1
ATOM 973 C C . HIS A 1 117 ? 0.683 0.652 -14.560 1.00 93.06 117 HIS A C 1
ATOM 975 O O . HIS A 1 117 ? 0.710 -0.326 -15.304 1.00 93.06 117 HIS A O 1
ATOM 981 N N . CYS A 1 118 ? 1.044 0.601 -13.282 1.00 92.56 118 CYS A N 1
ATOM 982 C CA . CYS A 1 118 ? 1.445 -0.606 -12.571 1.00 92.56 118 CYS A CA 1
ATOM 983 C C . CYS A 1 118 ? 0.556 -0.782 -11.335 1.00 92.56 118 CYS A C 1
ATOM 985 O O . CYS A 1 118 ? 0.360 0.166 -10.575 1.00 92.56 118 CYS A O 1
ATOM 987 N N . HIS A 1 119 ? -0.011 -1.971 -11.150 1.00 96.06 119 HIS A N 1
ATOM 988 C CA . HIS A 1 119 ? -0.806 -2.297 -9.971 1.00 96.06 119 HIS A CA 1
ATOM 989 C C . HIS A 1 119 ? 0.111 -2.784 -8.855 1.00 96.06 119 HIS A C 1
ATOM 991 O O . HIS A 1 119 ? 0.872 -3.728 -9.067 1.00 96.06 119 HIS A O 1
ATOM 997 N N . LEU A 1 120 ? 0.047 -2.150 -7.684 1.00 93.81 120 LEU A N 1
ATOM 998 C CA . LEU A 1 120 ? 0.889 -2.500 -6.544 1.00 93.81 120 LEU A CA 1
ATOM 999 C C . LEU A 1 120 ? 0.051 -2.607 -5.276 1.00 93.81 120 LEU A C 1
ATOM 1001 O O . LEU A 1 120 ? -0.751 -1.722 -4.967 1.00 93.81 120 LEU A O 1
ATOM 1005 N N . GLN A 1 121 ? 0.317 -3.669 -4.519 1.00 93.62 121 GLN A N 1
ATOM 1006 C CA . GLN A 1 121 ? -0.224 -3.873 -3.187 1.00 93.62 121 GLN A CA 1
ATOM 1007 C C . GLN A 1 121 ? 0.894 -3.698 -2.153 1.00 93.62 121 GLN A C 1
ATOM 1009 O O . GLN A 1 121 ? 1.902 -4.403 -2.189 1.00 93.62 121 GLN A O 1
ATOM 1014 N N . PHE A 1 122 ? 0.704 -2.778 -1.209 1.00 90.69 122 PHE A N 1
ATOM 1015 C CA . PHE A 1 122 ? 1.621 -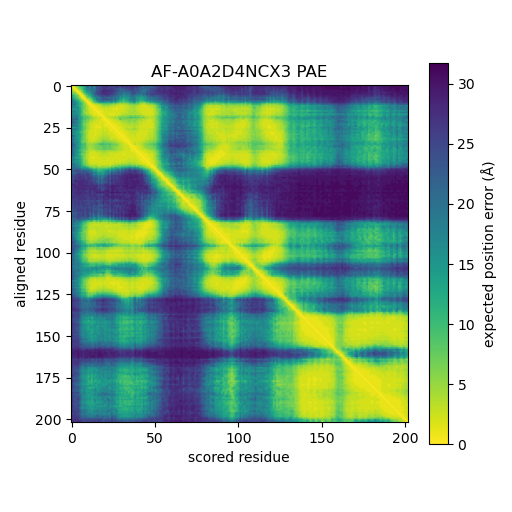2.552 -0.094 1.00 90.69 122 PHE A CA 1
ATOM 1016 C C . PHE A 1 122 ? 0.988 -3.000 1.220 1.00 90.69 122 PHE A C 1
ATOM 1018 O O . PHE A 1 122 ? -0.183 -2.732 1.491 1.00 90.69 122 PHE A O 1
ATOM 1025 N N . PHE A 1 123 ? 1.791 -3.643 2.068 1.00 88.12 123 PHE A N 1
ATOM 1026 C CA . PHE A 1 123 ? 1.423 -3.992 3.436 1.00 88.12 123 PHE A CA 1
ATOM 1027 C C . PHE A 1 123 ? 2.539 -3.561 4.390 1.00 88.12 123 PHE A C 1
ATOM 1029 O O . PHE A 1 123 ? 3.625 -4.141 4.398 1.00 88.12 123 PHE A O 1
ATOM 1036 N N . LEU A 1 124 ? 2.289 -2.509 5.172 1.00 83.81 124 LEU A N 1
ATOM 1037 C CA . LEU A 1 124 ? 3.281 -1.918 6.070 1.00 83.81 124 LEU A CA 1
ATOM 1038 C C . LEU A 1 124 ? 3.132 -2.479 7.486 1.00 83.81 124 LEU A C 1
ATOM 1040 O O . LEU A 1 124 ? 2.133 -2.249 8.171 1.00 83.81 124 LEU A O 1
ATOM 1044 N N . VAL A 1 125 ? 4.181 -3.156 7.961 1.00 78.00 125 VAL A N 1
ATOM 1045 C CA . VAL A 1 125 ? 4.234 -3.754 9.302 1.00 78.00 125 VAL A CA 1
ATOM 1046 C C . VAL A 1 125 ? 5.458 -3.258 10.067 1.00 78.00 125 VAL A C 1
ATOM 1048 O O . VAL A 1 125 ? 6.579 -3.260 9.569 1.00 78.00 125 VAL A O 1
ATOM 1051 N N . HIS A 1 126 ? 5.272 -2.870 11.330 1.00 75.94 126 HIS A N 1
ATOM 1052 C CA . HIS A 1 126 ? 6.385 -2.482 12.197 1.00 75.94 126 HIS A CA 1
ATOM 1053 C C . HIS A 1 126 ? 7.059 -3.697 12.849 1.00 75.94 126 HIS A C 1
ATOM 1055 O O . HIS A 1 126 ? 6.469 -4.348 13.713 1.00 75.94 126 HIS A O 1
ATOM 1061 N N . LYS A 1 127 ? 8.350 -3.911 12.568 1.00 69.75 127 LYS A N 1
ATOM 1062 C CA . LYS A 1 127 ? 9.171 -4.975 13.188 1.00 69.75 127 LYS A CA 1
ATOM 1063 C C . LYS A 1 127 ? 9.368 -4.806 14.707 1.00 69.75 127 LYS A C 1
ATOM 1065 O O . LYS A 1 127 ? 9.449 -5.789 15.437 1.00 69.75 127 LYS A O 1
ATOM 1070 N N . LYS A 1 128 ? 9.434 -3.563 15.213 1.00 59.16 128 LYS A N 1
ATOM 1071 C CA . LYS A 1 128 ? 9.889 -3.251 16.592 1.00 59.16 128 LYS A CA 1
ATOM 1072 C C . LYS A 1 128 ? 8.796 -3.009 17.649 1.00 59.16 128 LYS A C 1
ATOM 1074 O O . LYS A 1 128 ? 9.134 -2.759 18.801 1.00 59.16 128 LYS A O 1
ATOM 1079 N N . ARG A 1 129 ? 7.497 -3.097 17.335 1.00 54.62 129 ARG A N 1
ATOM 1080 C CA . ARG A 1 129 ? 6.424 -2.795 18.318 1.00 54.62 129 ARG A CA 1
ATOM 1081 C C . ARG A 1 129 ? 5.861 -4.003 19.073 1.00 54.62 129 ARG A C 1
ATOM 1083 O O . ARG A 1 129 ? 4.818 -3.891 19.712 1.00 54.62 129 ARG A O 1
ATOM 1090 N N . ALA A 1 130 ? 6.539 -5.147 19.059 1.00 53.47 130 ALA A N 1
ATOM 1091 C CA . ALA A 1 130 ? 6.142 -6.269 19.900 1.00 53.47 130 ALA A CA 1
ATOM 1092 C C . ALA A 1 130 ? 6.660 -6.077 21.340 1.00 53.47 130 ALA A C 1
ATOM 1094 O O . ALA A 1 130 ? 7.603 -6.746 21.763 1.00 53.47 130 ALA A O 1
ATOM 1095 N N . THR A 1 131 ? 6.071 -5.146 22.098 1.00 58.22 131 THR A N 1
ATOM 1096 C CA . THR A 1 131 ? 6.325 -5.055 23.546 1.00 58.22 131 THR A CA 1
ATOM 1097 C C . THR A 1 131 ? 5.896 -6.358 24.221 1.00 58.22 131 THR A C 1
ATOM 1099 O O . THR A 1 131 ? 5.013 -7.058 23.718 1.00 58.22 131 THR A O 1
ATOM 1102 N N . SER A 1 132 ? 6.478 -6.690 25.374 1.00 59.47 132 SER A N 1
ATOM 1103 C CA . SER A 1 132 ? 6.098 -7.870 26.166 1.00 59.47 132 SER A CA 1
ATOM 1104 C C . SER A 1 132 ? 4.578 -7.942 26.372 1.00 59.47 132 SER A C 1
ATOM 1106 O O . SER A 1 132 ? 3.984 -8.999 26.193 1.00 59.47 132 SER A O 1
ATOM 1108 N N . ALA A 1 133 ? 3.934 -6.792 26.608 1.00 55.44 133 ALA A N 1
ATOM 1109 C CA . ALA A 1 133 ? 2.483 -6.663 26.747 1.00 55.44 133 ALA A CA 1
ATOM 1110 C C . ALA A 1 133 ? 1.701 -7.093 25.489 1.00 55.44 133 ALA A C 1
ATOM 1112 O O . ALA A 1 133 ? 0.691 -7.781 25.600 1.00 55.44 133 ALA A O 1
ATOM 1113 N N . SER A 1 134 ? 2.187 -6.766 24.285 1.00 55.53 134 SER A N 1
ATOM 1114 C CA . SER A 1 134 ? 1.539 -7.166 23.024 1.00 55.53 134 SER A CA 1
ATOM 1115 C C . SER A 1 134 ? 1.592 -8.674 22.742 1.00 55.53 134 SER A C 1
ATOM 1117 O O . SER A 1 134 ? 0.803 -9.168 21.940 1.00 55.53 134 SER A O 1
ATOM 1119 N N . LYS A 1 135 ? 2.512 -9.401 23.394 1.00 58.69 135 LYS A N 1
ATOM 1120 C CA . LYS A 1 135 ? 2.671 -10.860 23.275 1.00 58.69 135 LYS A CA 1
ATOM 1121 C C . LYS A 1 135 ? 1.860 -11.636 24.316 1.00 58.69 135 LYS A C 1
ATOM 1123 O O . LYS A 1 135 ? 1.662 -12.834 24.155 1.00 58.69 135 LYS A O 1
ATOM 1128 N N . MET A 1 136 ? 1.401 -10.978 25.383 1.00 61.75 136 MET A N 1
ATOM 1129 C CA . MET A 1 136 ? 0.708 -11.640 26.496 1.00 61.75 136 MET A CA 1
ATOM 1130 C C . MET A 1 136 ? -0.752 -11.978 26.192 1.00 61.75 136 MET A C 1
ATOM 1132 O O . MET A 1 136 ? -1.329 -12.842 26.850 1.00 61.75 136 MET A O 1
ATOM 1136 N N . GLN A 1 137 ? -1.366 -11.320 25.208 1.00 68.50 137 GLN A N 1
ATOM 1137 C CA . GLN A 1 137 ? -2.787 -11.477 24.929 1.00 68.50 137 GLN A CA 1
ATOM 1138 C C . GLN A 1 137 ? -3.038 -11.698 23.437 1.00 68.50 137 GLN A C 1
ATOM 1140 O O . GLN A 1 137 ? -2.517 -10.976 22.591 1.00 68.50 137 GLN A O 1
ATOM 1145 N N . ALA A 1 138 ? -3.855 -12.705 23.116 1.00 84.94 138 ALA A N 1
ATOM 1146 C CA . ALA A 1 138 ? -4.230 -13.011 21.738 1.00 84.94 138 ALA A CA 1
ATOM 1147 C C . ALA A 1 138 ? -4.852 -11.777 21.064 1.00 84.94 138 ALA A C 1
ATOM 1149 O O . ALA A 1 138 ? -5.747 -11.154 21.640 1.00 84.94 138 ALA A O 1
ATOM 1150 N N . SER A 1 139 ? -4.416 -11.440 19.846 1.00 86.19 139 SER A N 1
ATOM 1151 C CA . SER A 1 139 ? -4.820 -10.202 19.159 1.00 86.19 139 SER A CA 1
ATOM 1152 C C . SER A 1 139 ? -6.332 -10.077 18.980 1.00 86.19 139 SER A C 1
ATOM 1154 O O . SER A 1 139 ? -6.879 -8.992 19.151 1.00 86.19 139 SER A O 1
ATOM 1156 N N . TYR A 1 140 ? -7.021 -11.201 18.770 1.00 88.50 140 TYR A N 1
ATOM 1157 C CA . TYR A 1 140 ? -8.480 -11.268 18.785 1.00 88.50 140 TYR A CA 1
ATOM 1158 C C . TYR A 1 140 ? -9.096 -10.807 20.119 1.00 88.50 140 TYR A C 1
ATOM 1160 O O . TYR A 1 140 ? -10.049 -10.031 20.127 1.00 88.50 140 TYR A O 1
ATOM 1168 N N . LYS A 1 141 ? -8.546 -11.233 21.268 1.00 89.19 141 LYS A N 1
ATOM 1169 C CA . LYS A 1 141 ? -9.053 -10.819 22.590 1.00 89.19 141 LYS A CA 1
ATOM 1170 C C . LYS A 1 141 ? -8.913 -9.311 22.782 1.00 89.19 141 LYS A C 1
ATOM 1172 O O . LYS A 1 141 ? -9.850 -8.691 23.275 1.00 89.19 141 LYS A O 1
ATOM 1177 N N . VAL A 1 142 ? -7.778 -8.747 22.367 1.00 90.12 142 VAL A N 1
ATOM 1178 C CA . VAL A 1 142 ? -7.523 -7.301 22.427 1.00 90.12 142 VAL A CA 1
ATOM 1179 C C . VAL A 1 142 ? -8.492 -6.548 21.518 1.00 90.12 142 VAL A C 1
ATOM 1181 O O . VAL A 1 142 ? -9.130 -5.607 21.972 1.00 90.12 142 VAL A O 1
ATOM 1184 N N . HIS A 1 143 ? -8.672 -7.002 20.275 1.00 92.56 143 HIS A N 1
ATOM 1185 C CA . HIS A 1 143 ? -9.609 -6.392 19.330 1.00 92.56 143 HIS A CA 1
ATOM 1186 C C . HIS A 1 143 ? -11.044 -6.391 19.862 1.00 92.56 143 HIS A C 1
ATOM 1188 O O . HIS A 1 143 ? -11.712 -5.362 19.851 1.00 92.56 143 HIS A O 1
ATOM 1194 N N . ARG A 1 144 ? -11.491 -7.519 20.424 1.00 92.19 144 ARG A N 1
ATOM 1195 C CA . ARG A 1 144 ? -12.815 -7.621 21.041 1.00 92.19 144 ARG A CA 1
ATOM 1196 C C . ARG A 1 144 ? -12.974 -6.672 22.232 1.00 92.19 144 ARG A C 1
ATOM 1198 O O . ARG A 1 144 ? -14.019 -6.052 22.371 1.00 92.19 144 ARG A O 1
ATOM 1205 N N . GLN A 1 145 ? -11.964 -6.557 23.096 1.00 91.06 145 GLN A N 1
ATOM 1206 C CA . GLN A 1 145 ? -12.011 -5.629 24.234 1.00 91.06 145 GLN A CA 1
ATOM 1207 C C . GLN A 1 145 ? -12.014 -4.167 23.786 1.00 91.06 145 GLN A C 1
ATOM 1209 O O . GLN A 1 145 ? -12.746 -3.360 24.349 1.00 91.06 145 GLN A O 1
ATOM 1214 N N . LEU A 1 146 ? -11.226 -3.835 22.764 1.00 93.00 146 LEU A N 1
ATOM 1215 C CA . LEU A 1 146 ? -11.214 -2.509 22.160 1.00 93.00 146 LEU A CA 1
ATOM 1216 C C . LEU A 1 146 ? -12.603 -2.145 21.626 1.00 93.00 146 LEU A C 1
ATOM 1218 O O . LEU A 1 146 ? -13.117 -1.083 21.961 1.00 93.00 146 LEU A O 1
ATOM 1222 N N . LEU A 1 147 ? -13.232 -3.058 20.881 1.00 93.75 147 LEU A N 1
ATOM 1223 C CA . LEU A 1 147 ? -14.599 -2.891 20.396 1.00 93.75 147 LEU A CA 1
ATOM 1224 C C . LEU A 1 147 ? -15.593 -2.702 21.546 1.00 93.75 147 LEU A C 1
ATOM 1226 O O . LEU A 1 147 ? -16.394 -1.777 21.508 1.00 93.75 147 LEU A O 1
ATOM 1230 N N . GLN A 1 148 ? -15.513 -3.523 22.595 1.00 92.19 148 GLN A N 1
ATOM 1231 C CA . GLN A 1 148 ? -16.388 -3.401 23.764 1.00 92.19 148 GLN A CA 1
ATOM 1232 C C . GLN A 1 148 ? -16.264 -2.032 24.442 1.00 92.19 148 GLN A C 1
ATOM 1234 O O . GLN A 1 148 ? -17.279 -1.412 24.737 1.00 92.19 148 GLN A O 1
ATOM 1239 N N . HIS A 1 149 ? -15.043 -1.531 24.649 1.00 91.50 149 HIS A N 1
ATOM 1240 C CA . HIS A 1 149 ? -14.835 -0.208 25.242 1.00 91.50 149 HIS A CA 1
ATOM 1241 C C . HIS A 1 149 ? -15.354 0.925 24.355 1.00 91.50 149 HIS A C 1
ATOM 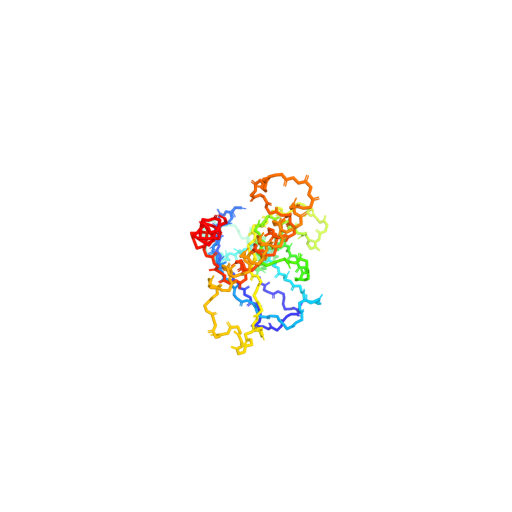1243 O O . HIS A 1 149 ? -15.971 1.854 24.870 1.00 91.50 149 HIS A O 1
ATOM 1249 N N . ILE A 1 150 ? -15.120 0.844 23.043 1.00 92.44 150 ILE A N 1
ATOM 1250 C CA . ILE A 1 150 ? -15.629 1.814 22.069 1.00 92.44 150 ILE A CA 1
ATOM 1251 C C . ILE A 1 150 ? -17.157 1.852 22.120 1.00 92.44 150 ILE A C 1
ATOM 1253 O O . ILE A 1 150 ? -17.735 2.918 22.291 1.00 92.44 150 ILE A O 1
ATOM 1257 N N . VAL A 1 151 ? -17.807 0.692 22.047 1.00 90.44 151 VAL A N 1
ATOM 1258 C CA . VAL A 1 151 ? -19.267 0.582 22.093 1.00 90.44 151 VAL A CA 1
ATOM 1259 C C . VAL A 1 151 ? -19.823 1.138 23.409 1.00 90.44 151 VAL A C 1
ATOM 1261 O O . VAL A 1 151 ? -20.754 1.938 23.394 1.00 90.44 151 VAL A O 1
ATOM 1264 N N . SER A 1 152 ? -19.238 0.776 24.558 1.00 88.44 152 SER A N 1
ATOM 1265 C CA . SER A 1 152 ? -19.661 1.327 25.853 1.00 88.44 152 SER A CA 1
ATOM 1266 C C . SER A 1 152 ? -19.510 2.848 25.914 1.00 88.44 152 SER A C 1
ATOM 1268 O O . SER A 1 152 ? -20.371 3.524 26.470 1.00 88.44 152 SER A O 1
ATOM 1270 N N . TYR A 1 153 ? -18.434 3.393 25.341 1.00 88.31 153 TYR A N 1
ATOM 1271 C CA . TYR A 1 153 ? -18.226 4.835 25.262 1.00 88.31 153 TYR A CA 1
ATOM 1272 C C . TYR A 1 153 ? -19.292 5.517 24.396 1.00 88.31 153 TYR A C 1
ATOM 1274 O O . TYR A 1 153 ? -19.894 6.485 24.851 1.00 88.31 153 TYR A O 1
ATOM 1282 N N . GLU A 1 154 ? -19.567 4.999 23.198 1.00 87.31 154 GLU A N 1
ATOM 1283 C CA . GLU A 1 154 ? -20.578 5.548 22.279 1.00 87.31 154 GLU A CA 1
ATOM 1284 C C . GLU A 1 154 ? -21.977 5.538 22.921 1.00 87.31 154 GLU A C 1
ATOM 1286 O O . GLU A 1 154 ? -22.676 6.551 22.899 1.00 87.31 154 GLU A O 1
ATOM 1291 N N . ILE A 1 155 ? -22.354 4.448 23.602 1.00 84.50 155 ILE A N 1
ATOM 1292 C CA . ILE A 1 155 ? -23.631 4.353 24.332 1.00 84.50 155 ILE A CA 1
ATOM 1293 C C . ILE A 1 155 ? -23.728 5.414 25.431 1.00 84.50 155 ILE A C 1
ATOM 1295 O O . ILE A 1 155 ? -24.762 6.071 25.555 1.00 84.50 155 ILE A O 1
ATOM 1299 N N . LEU A 1 156 ? -22.663 5.614 26.214 1.00 83.56 156 LEU A N 1
ATOM 1300 C CA . LEU A 1 156 ? -22.640 6.638 27.264 1.00 83.56 156 LEU A CA 1
ATOM 1301 C C . LEU A 1 156 ? -22.781 8.056 26.693 1.00 83.56 156 LEU A C 1
ATOM 1303 O O . LEU A 1 156 ? -23.436 8.890 27.314 1.00 83.56 156 LEU A O 1
ATOM 1307 N N . GLN A 1 157 ? -22.198 8.332 25.521 1.00 79.00 157 GLN A N 1
ATOM 1308 C CA . GLN A 1 157 ? -22.379 9.620 24.843 1.00 79.00 157 GLN A CA 1
ATOM 1309 C C . GLN A 1 157 ? -23.809 9.787 24.304 1.00 79.00 157 GLN A C 1
ATOM 1311 O O . GLN A 1 157 ? -24.380 10.873 24.396 1.00 79.00 157 GLN A O 1
ATOM 1316 N N . TYR A 1 158 ? -24.417 8.716 23.787 1.00 73.31 158 TYR A N 1
ATOM 1317 C CA . TYR A 1 158 ? -25.758 8.742 23.191 1.00 73.31 158 TYR A CA 1
ATOM 1318 C C . TYR A 1 158 ? -26.891 8.856 24.233 1.00 73.31 158 TYR A C 1
ATOM 1320 O O . TYR A 1 158 ? -27.908 9.515 23.997 1.00 73.31 158 TYR A O 1
ATOM 1328 N N . GLN A 1 159 ? -26.713 8.267 25.422 1.00 61.44 159 GLN A N 1
ATOM 1329 C CA . GLN A 1 159 ? -27.700 8.289 26.515 1.00 61.44 159 GLN A CA 1
ATOM 1330 C C . GLN A 1 159 ? -27.977 9.688 27.095 1.00 61.44 159 GLN A C 1
ATOM 1332 O O . GLN A 1 159 ? -28.972 9.870 27.794 1.00 61.44 159 GLN A O 1
ATOM 1337 N N . ALA A 1 160 ? -27.163 10.699 26.777 1.00 58.81 160 ALA A N 1
ATOM 1338 C CA . ALA A 1 160 ? -27.411 12.080 27.187 1.00 58.81 160 ALA A CA 1
ATOM 1339 C C . ALA A 1 160 ? -28.585 12.761 26.441 1.00 58.81 160 ALA A C 1
ATOM 1341 O O . ALA A 1 160 ? -28.919 13.900 26.774 1.00 58.81 160 ALA A O 1
ATOM 1342 N N . GLY A 1 161 ? -29.230 12.103 25.461 1.00 57.44 161 GLY A N 1
ATOM 1343 C CA . GLY A 1 161 ? -30.315 12.737 24.697 1.00 57.44 161 GLY A CA 1
ATOM 1344 C C . GLY A 1 161 ? -31.268 11.861 23.871 1.00 57.44 161 GLY A C 1
ATOM 1345 O O . GLY A 1 161 ? -32.106 12.430 23.176 1.00 57.44 161 GLY A O 1
ATOM 1346 N N . SER A 1 162 ? -31.200 10.523 23.903 1.00 57.56 162 SER A N 1
ATOM 1347 C CA . SER A 1 162 ? -32.100 9.662 23.108 1.00 57.56 162 SER A CA 1
ATOM 1348 C C . SER A 1 162 ? -32.315 8.276 23.738 1.00 57.56 162 SER A C 1
ATOM 1350 O O . SER A 1 162 ? -31.511 7.821 24.548 1.00 57.56 162 SER A O 1
ATOM 1352 N N . THR A 1 163 ? -33.424 7.610 23.394 1.00 61.19 163 THR A N 1
ATOM 1353 C CA . THR A 1 163 ? -33.929 6.389 24.060 1.00 61.19 163 THR A CA 1
ATOM 1354 C C . THR A 1 163 ? -33.410 5.064 23.493 1.00 61.19 163 THR A C 1
ATOM 1356 O O . THR A 1 163 ? -33.668 4.021 24.090 1.00 61.19 163 THR A O 1
ATOM 1359 N N . SER A 1 164 ? -32.632 5.064 22.409 1.00 65.62 164 SER A N 1
ATOM 1360 C CA . SER A 1 164 ? -31.945 3.855 21.933 1.00 65.62 164 SER A CA 1
ATOM 1361 C C . SER A 1 164 ? -30.781 4.214 21.016 1.00 65.62 164 SER A C 1
ATOM 1363 O O . SER A 1 164 ? -30.989 4.922 20.033 1.00 65.62 164 SER A O 1
ATOM 1365 N N . TRP A 1 165 ? -29.580 3.721 21.324 1.00 74.19 165 TRP A N 1
ATOM 1366 C CA . TRP A 1 165 ? -28.439 3.781 20.407 1.00 74.19 165 TRP A CA 1
ATOM 1367 C C . TRP A 1 165 ? -28.754 2.950 19.153 1.00 74.19 165 TRP A C 1
ATOM 1369 O O . TRP A 1 165 ? -29.263 1.836 19.265 1.00 74.19 165 TRP A O 1
ATOM 1379 N N . ASP A 1 166 ? -28.482 3.502 17.972 1.00 75.75 166 ASP A N 1
ATOM 1380 C CA . ASP A 1 166 ? -28.768 2.900 16.658 1.00 75.75 166 ASP A CA 1
ATOM 1381 C C . ASP A 1 166 ? -27.790 1.779 16.267 1.00 75.75 166 ASP A C 1
ATOM 1383 O O . ASP A 1 166 ? -27.991 1.094 15.265 1.00 75.75 166 ASP A O 1
ATOM 1387 N N . GLY A 1 167 ? -26.758 1.553 17.082 1.00 78.81 167 GLY A N 1
ATOM 1388 C CA . GLY A 1 167 ? -25.747 0.529 16.856 1.00 78.81 167 GLY A CA 1
ATOM 1389 C C . GLY A 1 167 ? -24.606 0.979 15.945 1.00 78.81 167 GLY A C 1
ATOM 1390 O O . GLY A 1 167 ? -23.678 0.194 15.716 1.00 78.81 167 GLY A O 1
ATOM 1391 N N . GLU A 1 168 ? -24.628 2.220 15.452 1.00 84.00 168 GLU A N 1
ATOM 1392 C CA . GLU A 1 168 ? -23.579 2.738 14.583 1.00 84.00 168 GLU A CA 1
ATOM 1393 C C . GLU A 1 168 ? -22.402 3.291 15.393 1.00 84.00 168 GLU A C 1
ATOM 1395 O O . GLU A 1 168 ? -22.545 4.068 16.340 1.00 84.00 168 GLU A O 1
ATOM 1400 N N . LEU A 1 169 ? -21.197 2.874 15.004 1.00 87.69 169 LEU A N 1
ATOM 1401 C CA . LEU A 1 169 ? -19.952 3.421 15.529 1.00 87.69 169 LEU A CA 1
ATOM 1402 C C . LEU A 1 169 ? -19.602 4.717 14.802 1.00 87.69 169 LEU A C 1
ATOM 1404 O O . LEU A 1 169 ? -19.792 4.838 13.589 1.00 87.69 169 LEU A O 1
ATOM 1408 N N . SER A 1 170 ? -18.986 5.664 15.510 1.00 88.94 170 SER A N 1
ATOM 1409 C CA . SER A 1 170 ? -18.436 6.843 14.848 1.00 88.94 170 SER A CA 1
ATOM 1410 C C . SER A 1 170 ? -17.380 6.465 13.799 1.00 88.94 170 SER A C 1
ATOM 1412 O O . SER A 1 170 ? -16.677 5.456 13.904 1.00 88.94 170 SER A O 1
ATOM 1414 N N . LYS A 1 171 ? -17.189 7.333 12.796 1.00 88.38 171 LYS A N 1
ATOM 1415 C CA . LYS A 1 171 ? -16.149 7.141 11.764 1.00 88.38 171 LYS A CA 1
ATOM 1416 C C . LYS A 1 171 ? -14.760 6.916 12.371 1.00 88.38 171 LYS A C 1
ATOM 1418 O O . LYS A 1 171 ? -13.992 6.098 11.881 1.00 88.38 171 LYS A O 1
ATOM 1423 N N . HIS A 1 172 ? -14.448 7.621 13.458 1.00 89.38 172 HIS A N 1
ATOM 1424 C CA . HIS A 1 172 ? -13.173 7.493 14.160 1.00 89.38 172 HIS A CA 1
ATOM 1425 C C . HIS A 1 172 ? -13.026 6.119 14.825 1.00 89.38 172 HIS A C 1
ATOM 1427 O O . HIS A 1 172 ? -11.976 5.489 14.690 1.00 89.38 172 HIS A O 1
ATOM 1433 N N . ALA A 1 173 ? -14.077 5.634 15.492 1.00 91.75 173 ALA A N 1
ATOM 1434 C CA . ALA A 1 173 ? -14.119 4.299 16.076 1.00 91.75 173 ALA A CA 1
ATOM 1435 C C . ALA A 1 173 ? -13.914 3.203 15.018 1.00 91.75 173 ALA A C 1
ATOM 1437 O O . ALA A 1 173 ? -13.073 2.318 15.205 1.00 91.75 173 ALA A O 1
ATOM 1438 N N . GLY A 1 174 ? -14.606 3.312 13.879 1.00 90.94 174 GLY A N 1
ATOM 1439 C CA . GLY A 1 174 ? -14.432 2.408 12.740 1.00 90.94 174 GLY A CA 1
ATOM 1440 C C . GLY A 1 174 ? -12.989 2.383 12.226 1.00 90.94 174 GLY A C 1
ATOM 1441 O O . GLY A 1 174 ? -12.402 1.311 12.083 1.00 90.94 174 GLY A O 1
ATOM 1442 N N . THR A 1 175 ? -12.367 3.553 12.042 1.00 89.69 175 THR A N 1
ATOM 1443 C CA . THR A 1 175 ? -10.960 3.655 11.617 1.00 89.69 175 THR A CA 1
ATOM 1444 C C . THR A 1 175 ? -10.007 2.985 12.606 1.00 89.69 175 THR A C 1
ATOM 1446 O O . THR A 1 175 ? -9.114 2.248 12.193 1.00 89.69 175 THR A O 1
ATOM 1449 N N . ILE A 1 176 ? -10.186 3.196 13.913 1.00 91.12 176 ILE A N 1
ATOM 1450 C CA . ILE A 1 176 ? -9.332 2.580 14.943 1.00 91.12 176 ILE A CA 1
ATOM 1451 C C . ILE A 1 176 ? -9.422 1.049 14.882 1.00 91.12 176 ILE A C 1
ATOM 1453 O O . ILE A 1 176 ? -8.394 0.365 14.927 1.00 91.12 176 ILE A O 1
ATOM 1457 N N . LEU A 1 177 ? -10.636 0.506 14.762 1.00 92.50 177 LEU A N 1
ATOM 1458 C CA . LEU A 1 177 ? -10.865 -0.937 14.676 1.00 92.50 177 LEU A CA 1
ATOM 1459 C C . LEU A 1 177 ? -10.278 -1.530 13.394 1.00 92.50 177 LEU A C 1
ATOM 1461 O O . LEU A 1 177 ? -9.589 -2.549 13.472 1.00 92.50 177 LEU A O 1
ATOM 1465 N N . TYR A 1 178 ? -10.477 -0.862 12.255 1.00 89.50 178 TYR A N 1
ATOM 1466 C CA . TYR A 1 178 ? -9.903 -1.246 10.966 1.00 89.50 178 TYR A CA 1
ATOM 1467 C C . TYR A 1 178 ? -8.373 -1.293 11.012 1.00 89.50 178 TYR A C 1
ATOM 1469 O O . TYR A 1 178 ? -7.762 -2.292 10.624 1.00 89.50 178 TYR A O 1
ATOM 1477 N N . LEU A 1 179 ? -7.742 -0.241 11.542 1.00 88.38 179 LEU A N 1
ATOM 1478 C CA . LEU A 1 179 ? -6.288 -0.179 11.672 1.00 88.38 179 LEU A CA 1
ATOM 1479 C C . LEU A 1 179 ? -5.772 -1.289 12.589 1.00 88.38 179 LEU A C 1
ATOM 1481 O O . LEU A 1 179 ? -4.808 -1.967 12.239 1.00 88.38 179 LEU A O 1
ATOM 1485 N N . HIS A 1 180 ? -6.427 -1.532 13.729 1.00 89.25 180 HIS A N 1
ATOM 1486 C CA . HIS A 1 180 ? -6.036 -2.615 14.630 1.00 89.25 180 HIS A CA 1
ATOM 1487 C C . HIS A 1 180 ? -6.172 -3.993 13.969 1.00 89.25 180 HIS A C 1
ATOM 1489 O O . HIS A 1 180 ? -5.269 -4.819 14.097 1.00 89.25 180 HIS A O 1
ATOM 1495 N N . ALA A 1 181 ? -7.288 -4.258 13.284 1.00 88.88 181 ALA A N 1
ATOM 1496 C CA . ALA A 1 181 ? -7.524 -5.523 12.598 1.00 88.88 181 ALA A CA 1
ATOM 1497 C C . ALA A 1 181 ? -6.493 -5.765 11.492 1.00 88.88 181 ALA A C 1
ATOM 1499 O O . ALA A 1 181 ? -5.874 -6.825 11.464 1.00 88.88 181 ALA A O 1
ATOM 1500 N N . THR A 1 182 ? -6.228 -4.750 10.666 1.00 84.00 182 THR A N 1
ATOM 1501 C CA . THR A 1 182 ? -5.224 -4.799 9.593 1.00 84.00 182 THR A CA 1
ATOM 1502 C C . THR A 1 182 ? -3.828 -5.064 10.151 1.00 84.00 182 THR A C 1
ATOM 1504 O O . THR A 1 182 ? -3.112 -5.941 9.682 1.00 84.00 182 THR A O 1
ATOM 1507 N N . GLN A 1 183 ? -3.439 -4.351 11.209 1.00 81.38 183 GLN A N 1
ATOM 1508 C CA . GLN A 1 183 ? -2.098 -4.449 11.787 1.00 81.38 183 GLN A CA 1
ATOM 1509 C C . GLN A 1 183 ? -1.851 -5.769 12.540 1.00 81.38 183 GLN A C 1
ATOM 1511 O O . GLN A 1 183 ? -0.703 -6.121 12.821 1.00 81.38 183 GLN A O 1
ATOM 1516 N N . LYS A 1 184 ? -2.921 -6.477 12.917 1.00 83.56 184 LYS A N 1
ATOM 1517 C CA . LYS A 1 184 ? -2.879 -7.764 13.625 1.00 83.56 184 LYS A CA 1
ATOM 1518 C C . LYS A 1 184 ? -3.346 -8.944 12.777 1.00 83.56 184 LYS A C 1
ATOM 1520 O O . LYS A 1 184 ? -3.484 -10.029 13.335 1.00 83.56 184 LYS A O 1
ATOM 1525 N N . ASP A 1 185 ? -3.571 -8.718 11.485 1.00 82.38 185 ASP A N 1
ATOM 1526 C CA . ASP A 1 185 ? -4.059 -9.715 10.531 1.00 82.38 185 ASP A CA 1
ATOM 1527 C C . ASP A 1 185 ? -5.297 -10.475 11.048 1.00 82.38 185 ASP A C 1
ATOM 1529 O O . ASP A 1 185 ? -5.376 -11.703 11.081 1.00 82.38 185 ASP A O 1
ATOM 1533 N N . ILE A 1 186 ? -6.269 -9.718 11.564 1.00 86.94 186 ILE A N 1
ATOM 1534 C CA . ILE A 1 186 ? -7.520 -10.280 12.076 1.00 86.94 186 ILE A CA 1
ATOM 1535 C C . ILE A 1 186 ? -8.465 -10.470 10.895 1.00 86.94 186 ILE A C 1
ATOM 1537 O O . ILE A 1 186 ? -8.987 -9.499 10.352 1.00 86.94 186 ILE A O 1
ATOM 1541 N N . SER A 1 187 ? -8.720 -11.725 10.525 1.00 86.56 187 SER A N 1
ATOM 1542 C CA . SER A 1 187 ? -9.645 -12.066 9.435 1.00 86.56 187 SER A CA 1
ATOM 1543 C C . SER A 1 187 ? -11.042 -11.472 9.649 1.00 86.56 187 SER A C 1
ATOM 1545 O O . SER A 1 187 ? -11.502 -11.425 10.793 1.00 86.56 187 SER A O 1
ATOM 1547 N N . GLU A 1 188 ? -11.761 -11.178 8.568 1.00 90.19 188 GLU A N 1
ATOM 1548 C CA . GLU A 1 188 ? -13.147 -10.677 8.588 1.00 90.19 188 GLU A CA 1
ATOM 1549 C C . GLU A 1 188 ? -14.070 -11.511 9.486 1.00 90.19 188 GLU A C 1
ATOM 1551 O O . GLU A 1 188 ? -14.690 -10.966 10.390 1.00 90.19 188 GLU A O 1
ATOM 1556 N N . PHE A 1 189 ? -14.027 -12.844 9.382 1.00 92.69 189 PHE A N 1
ATOM 1557 C CA . PHE A 1 189 ? -14.806 -13.738 10.250 1.00 92.69 189 PHE A CA 1
ATOM 1558 C C . PHE A 1 189 ? -14.608 -13.468 11.757 1.00 92.69 189 PHE A C 1
ATOM 1560 O O . PHE A 1 189 ? -15.557 -13.472 12.541 1.00 92.69 189 PHE A O 1
ATOM 1567 N N . HIS A 1 190 ? -13.368 -13.223 12.185 1.00 90.75 190 HIS A N 1
ATOM 1568 C CA . HIS A 1 190 ? -13.061 -12.912 13.582 1.00 90.75 190 HIS A CA 1
ATOM 1569 C C . HIS A 1 190 ? -13.523 -11.502 13.969 1.00 90.75 190 HIS A C 1
ATOM 1571 O O . HIS A 1 190 ? -13.883 -11.285 15.128 1.00 90.75 190 HIS A O 1
ATOM 1577 N N . GLN A 1 191 ? -13.520 -10.552 13.032 1.00 93.56 191 GLN A N 1
ATOM 1578 C CA . GLN A 1 191 ? -14.077 -9.218 13.254 1.00 93.56 191 GLN A CA 1
ATOM 1579 C C . GLN A 1 191 ? -15.599 -9.303 13.425 1.00 93.56 191 GLN A C 1
ATOM 1581 O O . GLN A 1 191 ? -16.121 -8.773 14.404 1.00 93.56 191 GLN A O 1
ATOM 1586 N N . ASP A 1 192 ? -16.297 -10.041 12.563 1.00 92.56 192 ASP A N 1
ATOM 1587 C CA . ASP A 1 192 ? -17.749 -10.249 12.642 1.00 92.56 192 ASP A CA 1
ATOM 1588 C C . ASP A 1 192 ? -18.151 -10.955 13.937 1.00 92.56 192 ASP A C 1
ATOM 1590 O O . ASP A 1 192 ? -19.083 -10.538 14.626 1.00 92.56 192 ASP A O 1
ATOM 1594 N N . LEU A 1 193 ? -17.401 -11.987 14.335 1.00 91.94 193 LEU A N 1
ATOM 1595 C CA . LEU A 1 193 ? -17.617 -12.672 15.607 1.00 91.94 193 LEU A CA 1
ATOM 1596 C C . LEU A 1 193 ? -17.420 -11.728 16.803 1.00 91.94 193 LEU A C 1
ATOM 1598 O O . LEU A 1 193 ? -18.183 -11.788 17.770 1.00 91.94 193 LEU A O 1
ATOM 1602 N N . ALA A 1 194 ? -16.406 -10.856 16.756 1.00 91.94 194 ALA A N 1
ATOM 1603 C CA . ALA A 1 194 ? -16.182 -9.860 17.798 1.00 91.94 194 ALA A CA 1
ATOM 1604 C C . ALA A 1 194 ? -17.342 -8.858 17.872 1.00 91.94 194 ALA A C 1
ATOM 1606 O O . ALA A 1 194 ? -17.794 -8.573 18.983 1.00 91.94 194 ALA A O 1
ATOM 1607 N N . HIS A 1 195 ? -17.851 -8.391 16.726 1.00 91.38 195 HIS A N 1
ATOM 1608 C CA . HIS A 1 195 ? -19.048 -7.551 16.647 1.00 91.38 195 HIS A CA 1
ATOM 1609 C C . HIS A 1 195 ? -20.254 -8.270 17.239 1.00 91.38 195 HIS A C 1
ATOM 1611 O O . HIS A 1 195 ? -20.814 -7.803 18.227 1.00 91.38 195 HIS A O 1
ATOM 1617 N N . TRP A 1 196 ? -20.598 -9.462 16.762 1.00 89.06 196 TRP A N 1
ATOM 1618 C CA . TRP A 1 196 ? -21.732 -10.210 17.302 1.00 89.06 196 TRP A CA 1
ATOM 1619 C C . TRP A 1 196 ? -21.644 -10.411 18.827 1.00 89.06 196 TRP A C 1
ATOM 1621 O O . TRP A 1 196 ? -22.614 -10.185 19.551 1.00 89.06 196 TRP A O 1
ATOM 1631 N N . LEU A 1 197 ? -20.466 -10.755 19.360 1.00 88.62 197 LEU A N 1
ATOM 1632 C CA . LEU A 1 197 ? -20.255 -10.923 20.804 1.00 88.62 197 LEU A CA 1
ATOM 1633 C C . LEU A 1 197 ? -20.277 -9.617 21.610 1.00 88.62 197 LEU A C 1
ATOM 1635 O O . LEU A 1 197 ? -20.568 -9.658 22.806 1.00 88.62 197 LEU A O 1
ATOM 1639 N N . ALA A 1 198 ? -19.891 -8.491 21.011 1.00 86.75 198 ALA A N 1
ATOM 1640 C CA . ALA A 1 198 ? -19.940 -7.187 21.663 1.00 86.75 198 ALA A CA 1
ATOM 1641 C C . ALA A 1 198 ? -21.381 -6.672 21.730 1.00 86.75 198 ALA A C 1
ATOM 1643 O O . ALA A 1 198 ? -21.823 -6.264 22.799 1.00 86.75 198 ALA A O 1
ATOM 1644 N N . TYR A 1 199 ? -22.115 -6.774 20.620 1.00 84.81 199 TYR A N 1
ATOM 1645 C CA . TYR A 1 199 ? -23.480 -6.267 20.495 1.00 84.81 199 TYR A CA 1
ATOM 1646 C C . TYR A 1 199 ? -24.527 -7.167 21.166 1.00 84.81 199 TYR A C 1
ATOM 1648 O O . TYR A 1 199 ? -25.509 -6.668 21.696 1.00 84.81 199 TYR A O 1
ATOM 1656 N N . SER A 1 200 ? -24.309 -8.485 21.229 1.00 83.88 200 SER A N 1
ATOM 1657 C CA . SER A 1 200 ? -25.207 -9.412 21.951 1.00 83.88 200 SER A CA 1
ATOM 1658 C C . SER A 1 200 ? -25.220 -9.229 23.473 1.00 83.88 200 SER A C 1
ATOM 1660 O O . SER A 1 200 ? -26.041 -9.841 24.154 1.00 83.88 200 SER A O 1
ATOM 1662 N N . LYS A 1 201 ? -24.287 -8.441 24.017 1.00 71.12 201 LYS A N 1
ATOM 1663 C CA . LYS A 1 201 ? -24.157 -8.165 25.455 1.00 71.12 201 LYS A CA 1
ATOM 1664 C C . LYS A 1 201 ? -24.601 -6.757 25.850 1.00 71.12 201 LYS A C 1
ATOM 1666 O O . LYS A 1 201 ? -24.360 -6.371 26.994 1.00 71.12 201 LYS A O 1
ATOM 1671 N N . LEU A 1 202 ? -25.161 -6.014 24.900 1.00 69.56 202 LEU A N 1
ATOM 1672 C CA . LEU A 1 202 ? -25.719 -4.683 25.106 1.00 69.56 202 LEU A CA 1
ATOM 1673 C C . LEU A 1 202 ? -27.079 -4.725 25.788 1.00 69.56 202 LEU A C 1
ATOM 1675 O O . LEU A 1 202 ? -27.826 -5.699 25.546 1.00 69.56 202 LEU A O 1
#

Solvent-accessible surface area (backbone atoms only — not comparable to full-atom values): 13180 Å² total; per-residue (Å²): 105,86,81,88,80,89,69,64,81,93,76,68,83,81,81,84,89,72,79,96,61,96,78,77,84,80,94,76,87,82,90,83,88,78,93,53,50,78,82,36,64,49,75,46,79,43,64,45,78,68,77,78,71,68,69,69,78,68,60,79,78,63,94,52,80,74,56,50,60,54,52,54,50,50,53,65,72,58,66,82,63,39,47,80,53,26,33,41,79,42,53,44,64,80,56,59,60,68,44,78,49,77,41,69,28,42,51,94,52,91,87,52,74,81,52,56,71,47,79,51,76,46,76,60,78,78,88,83,72,74,45,75,73,63,72,73,48,60,64,67,61,53,51,38,50,51,50,39,53,51,52,54,50,53,46,61,63,44,59,78,79,55,96,68,79,90,80,77,72,53,73,67,57,50,50,54,51,50,52,51,30,64,76,62,71,54,51,67,70,60,52,52,51,34,47,54,62,46,62,74,71,106